Protein AF-A0A7J4MJF7-F1 (afdb_monomer_lite)

Radius of gyration: 18.0 Å; chains: 1; bounding box: 44×38×45 Å

Secondary structure (DSSP, 8-state):
--EEEEEEEESS-TT--HHHHHHHHHHHHTTSTT----EEEEEEEEE-SSHHHHHHHHHH-S-SSPPPBTTTTB-TTSHHHHHHHHHHHHHHTT--S--TTSPP-PPP---PPP-PPPSEEEEEEE-TTGGG---GGGSEESSSTTTTT---EEEE-SS-EEEE--HHHHHHHHHHHTT--TTSEEEEE--SHHHHHHHHHHHHTT-EEEEEE-SS---

Structure (mmCIF, N/CA/C/O backbone):
data_AF-A0A7J4MJF7-F1
#
_entry.id   AF-A0A7J4MJF7-F1
#
loop_
_atom_site.group_PDB
_atom_site.id
_atom_site.type_symbol
_atom_site.label_atom_id
_atom_site.label_alt_id
_atom_site.label_comp_id
_atom_site.label_asym_id
_atom_site.label_entity_id
_atom_site.label_seq_id
_atom_site.pdbx_PDB_ins_code
_atom_site.Cartn_x
_atom_site.Cartn_y
_atom_site.Cartn_z
_atom_site.occupancy
_atom_site.B_iso_or_equiv
_atom_site.auth_seq_id
_atom_site.auth_comp_id
_atom_site.auth_asym_id
_atom_site.auth_atom_id
_atom_site.pdbx_PDB_model_num
ATOM 1 N N . MET A 1 1 ? 21.420 10.071 -3.762 1.00 71.19 1 MET A N 1
ATOM 2 C CA . MET A 1 1 ? 20.111 9.654 -3.223 1.00 71.19 1 MET A CA 1
ATOM 3 C C . MET A 1 1 ? 19.888 8.203 -3.612 1.00 71.19 1 MET A C 1
ATOM 5 O O . MET A 1 1 ? 20.153 7.878 -4.767 1.00 71.19 1 MET A O 1
ATOM 9 N N . GLY A 1 2 ? 19.460 7.355 -2.676 1.00 84.50 2 GLY A N 1
ATOM 10 C CA . GLY A 1 2 ? 19.138 5.955 -2.958 1.00 84.50 2 GLY A CA 1
ATOM 11 C C . GLY A 1 2 ? 17.978 5.801 -3.941 1.00 84.50 2 GLY A C 1
ATOM 12 O O . GLY A 1 2 ? 17.282 6.771 -4.259 1.00 84.50 2 GLY A O 1
ATOM 13 N N . LYS A 1 3 ? 17.767 4.585 -4.439 1.00 92.12 3 LYS A N 1
ATOM 14 C CA . LYS A 1 3 ? 16.634 4.236 -5.300 1.00 92.12 3 LYS A CA 1
ATOM 15 C C . LYS A 1 3 ? 15.713 3.259 -4.590 1.00 92.12 3 LYS A C 1
ATOM 17 O O . LYS A 1 3 ? 16.172 2.426 -3.823 1.00 92.12 3 LYS A O 1
ATOM 22 N N . VAL A 1 4 ? 14.421 3.322 -4.885 1.00 94.62 4 VAL A N 1
ATOM 23 C CA . VAL A 1 4 ? 13.419 2.405 -4.342 1.00 94.62 4 VAL A CA 1
ATOM 24 C C . VAL A 1 4 ? 12.694 1.668 -5.455 1.00 94.62 4 VAL A C 1
ATOM 26 O O . VAL A 1 4 ? 12.298 2.261 -6.460 1.00 94.62 4 VAL A O 1
ATOM 29 N N . ARG A 1 5 ? 12.497 0.362 -5.282 1.00 95.44 5 ARG A N 1
ATOM 30 C CA . ARG A 1 5 ? 11.505 -0.398 -6.053 1.00 95.44 5 ARG A CA 1
ATOM 31 C C . ARG A 1 5 ? 10.292 -0.641 -5.187 1.00 95.44 5 ARG A C 1
ATOM 33 O O . ARG A 1 5 ? 10.438 -1.034 -4.032 1.00 95.44 5 ARG A O 1
ATOM 40 N N . HIS A 1 6 ? 9.114 -0.459 -5.760 1.00 97.19 6 HIS A N 1
ATOM 41 C CA . HIS A 1 6 ? 7.864 -0.735 -5.074 1.00 97.19 6 HIS A CA 1
ATOM 42 C C . HIS A 1 6 ? 7.158 -1.938 -5.695 1.00 97.19 6 HIS A C 1
ATOM 44 O O . HIS A 1 6 ? 7.127 -2.093 -6.914 1.00 97.19 6 HIS A O 1
ATOM 50 N N . GLY A 1 7 ? 6.630 -2.817 -4.853 1.00 97.38 7 GLY A N 1
ATOM 51 C CA . GLY A 1 7 ? 5.848 -3.967 -5.281 1.00 97.38 7 GLY A CA 1
ATOM 52 C C . GLY A 1 7 ? 4.516 -4.017 -4.554 1.00 97.38 7 GLY A C 1
ATOM 53 O O . GLY A 1 7 ? 4.431 -3.716 -3.364 1.00 97.38 7 GLY A O 1
ATOM 54 N N . VAL A 1 8 ? 3.473 -4.418 -5.270 1.00 97.56 8 VAL A N 1
ATOM 55 C CA . VAL A 1 8 ? 2.143 -4.647 -4.705 1.00 97.56 8 VAL A CA 1
ATOM 56 C C . VAL A 1 8 ? 1.847 -6.129 -4.825 1.00 97.56 8 VAL A C 1
ATOM 58 O O . VAL A 1 8 ? 1.736 -6.642 -5.936 1.00 97.56 8 VAL A O 1
ATOM 61 N N . ALA A 1 9 ? 1.749 -6.816 -3.692 1.00 97.81 9 ALA A N 1
ATOM 62 C CA . ALA A 1 9 ? 1.608 -8.262 -3.645 1.00 97.81 9 ALA A CA 1
ATOM 63 C C . ALA A 1 9 ? 0.245 -8.689 -3.101 1.00 97.81 9 ALA A C 1
ATOM 65 O O . ALA A 1 9 ? -0.241 -8.146 -2.105 1.00 97.81 9 ALA A O 1
ATOM 66 N N . GLY A 1 10 ? -0.346 -9.692 -3.741 1.00 97.44 10 GLY A N 1
ATOM 67 C CA . GLY A 1 10 ? -1.617 -10.297 -3.358 1.00 97.44 10 GLY A CA 1
ATOM 68 C C . GLY A 1 10 ? -2.161 -11.182 -4.468 1.00 97.44 10 GLY A C 1
ATOM 69 O O . GLY A 1 10 ? -1.519 -11.345 -5.504 1.00 97.44 10 GLY A O 1
ATOM 70 N N . TYR A 1 11 ? -3.348 -11.741 -4.266 1.00 96.50 11 TYR A N 1
ATOM 71 C CA . TYR A 1 11 ? -4.013 -12.535 -5.292 1.00 96.50 11 TYR A CA 1
ATOM 72 C C . TYR A 1 11 ? -5.539 -12.474 -5.138 1.00 96.50 11 TYR A C 1
ATOM 74 O O . TYR A 1 11 ? -6.046 -12.800 -4.057 1.00 96.50 11 TYR A O 1
ATOM 82 N N . PRO A 1 12 ? -6.285 -12.093 -6.196 1.00 96.50 12 PRO A N 1
ATOM 83 C CA . PRO A 1 12 ? -5.811 -11.492 -7.458 1.00 96.50 12 PRO A CA 1
ATOM 84 C C . PRO A 1 12 ? -5.220 -10.082 -7.245 1.00 96.50 12 PRO A C 1
ATOM 86 O O . PRO A 1 12 ? -5.555 -9.422 -6.260 1.00 96.50 12 PRO A O 1
ATOM 89 N N . ILE A 1 13 ? -4.361 -9.595 -8.153 1.00 96.94 13 ILE A N 1
ATOM 90 C CA . ILE A 1 13 ? -3.689 -8.282 -7.987 1.00 96.94 13 ILE A CA 1
ATOM 91 C C . ILE A 1 13 ? -3.418 -7.503 -9.282 1.00 96.94 13 ILE A C 1
ATOM 93 O O . ILE A 1 13 ? -3.128 -6.308 -9.242 1.00 96.94 13 ILE A O 1
ATOM 97 N N . GLU A 1 14 ? -3.541 -8.144 -10.433 1.00 97.06 14 GLU A N 1
ATOM 98 C CA . GLU A 1 14 ? -3.223 -7.621 -11.764 1.00 97.06 14 GLU A CA 1
ATOM 99 C C . GLU A 1 14 ? -4.076 -6.399 -12.145 1.00 97.06 14 GLU A C 1
ATOM 101 O O . GLU A 1 14 ? -3.659 -5.571 -12.948 1.00 97.06 14 GLU A O 1
ATOM 106 N N . HIS A 1 15 ? -5.219 -6.224 -11.485 1.00 96.31 15 HIS A N 1
ATOM 107 C CA . HIS A 1 15 ? -6.135 -5.093 -11.629 1.00 96.31 15 HIS A CA 1
ATOM 108 C C . HIS A 1 15 ? -5.783 -3.888 -10.738 1.00 96.31 15 HIS A C 1
ATOM 110 O O . HIS A 1 15 ? -6.465 -2.863 -10.779 1.00 96.31 15 HIS A O 1
ATOM 116 N N . SER A 1 16 ? -4.770 -3.998 -9.874 1.00 96.38 16 SER A N 1
ATOM 117 C CA . SER A 1 16 ? -4.501 -2.992 -8.846 1.00 96.38 16 SER A CA 1
ATOM 118 C C . SER A 1 16 ? -4.070 -1.644 -9.430 1.00 96.38 16 SER A C 1
ATOM 120 O O . SER A 1 16 ? -3.194 -1.569 -10.293 1.00 96.38 16 SER A O 1
ATOM 122 N N . LEU A 1 17 ? -4.636 -0.563 -8.883 1.00 96.12 17 LEU A N 1
ATOM 123 C CA . LEU A 1 17 ? -4.234 0.824 -9.147 1.00 96.12 17 LEU A CA 1
ATOM 124 C C . LEU A 1 17 ? -3.089 1.302 -8.245 1.00 96.12 17 LEU A C 1
ATOM 126 O O . LEU A 1 17 ? -2.555 2.389 -8.456 1.00 96.12 17 LEU A O 1
ATOM 130 N N . SER A 1 18 ? -2.682 0.511 -7.248 1.00 95.56 18 SER A N 1
ATOM 131 C CA . SER A 1 18 ? -1.603 0.881 -6.327 1.00 95.56 18 SER A CA 1
ATOM 132 C C . SER A 1 18 ? -0.285 1.272 -7.023 1.00 95.56 18 SER A C 1
ATOM 134 O O . SER A 1 18 ? 0.332 2.226 -6.556 1.00 95.56 18 SER A O 1
ATOM 136 N N . PRO A 1 19 ? 0.141 0.651 -8.148 1.00 96.50 19 PRO A N 1
ATOM 137 C CA . PRO A 1 19 ? 1.305 1.121 -8.906 1.00 96.50 19 PRO A CA 1
ATOM 138 C C . PRO A 1 19 ? 1.174 2.573 -9.397 1.00 96.50 19 PRO A C 1
ATOM 140 O O . PRO A 1 19 ? 2.137 3.334 -9.329 1.00 96.50 19 PRO A O 1
ATOM 143 N N . VAL A 1 20 ? -0.024 2.972 -9.845 1.00 96.50 20 VAL A N 1
ATOM 144 C CA . VAL A 1 20 ? -0.323 4.349 -10.277 1.00 96.50 20 VAL A CA 1
ATOM 145 C C . VAL A 1 20 ? -0.274 5.291 -9.085 1.00 96.50 20 VAL A C 1
ATOM 147 O O . VAL A 1 20 ? 0.408 6.310 -9.141 1.00 96.50 20 VAL A O 1
ATOM 150 N N . LEU A 1 21 ? -0.947 4.926 -7.990 1.00 95.00 21 LEU A N 1
ATOM 151 C CA . LEU A 1 21 ? -0.992 5.744 -6.780 1.00 95.00 21 LEU A CA 1
ATOM 152 C C . LEU A 1 21 ? 0.412 5.999 -6.218 1.00 95.00 21 LEU A C 1
ATOM 154 O O . LEU A 1 21 ? 0.755 7.146 -5.944 1.00 95.00 21 LEU A O 1
ATOM 158 N N . THR A 1 22 ? 1.244 4.959 -6.105 1.00 96.25 22 THR A N 1
ATOM 159 C CA . THR A 1 22 ? 2.632 5.105 -5.647 1.00 96.25 22 THR A CA 1
ATOM 160 C C . THR A 1 22 ? 3.427 6.029 -6.563 1.00 96.25 22 THR A C 1
ATOM 162 O O . THR A 1 22 ? 4.157 6.886 -6.070 1.00 96.25 22 THR A O 1
ATOM 165 N N . ALA A 1 23 ? 3.286 5.888 -7.884 1.00 96.88 23 ALA A N 1
ATOM 166 C CA . ALA A 1 23 ? 4.012 6.724 -8.834 1.00 96.88 23 ALA A CA 1
ATOM 167 C C . ALA A 1 23 ? 3.577 8.200 -8.769 1.00 96.88 23 ALA A C 1
ATOM 169 O O . ALA A 1 23 ? 4.433 9.081 -8.810 1.00 96.88 23 ALA A O 1
ATOM 170 N N . ILE A 1 24 ? 2.278 8.478 -8.605 1.00 96.00 24 ILE A N 1
ATOM 171 C CA . ILE A 1 24 ? 1.752 9.843 -8.439 1.00 96.00 24 ILE A CA 1
ATOM 172 C C . ILE A 1 24 ? 2.239 10.456 -7.124 1.00 96.00 24 ILE A C 1
ATOM 174 O O . ILE A 1 24 ? 2.758 11.570 -7.125 1.00 96.00 24 ILE A O 1
ATOM 178 N N . VAL A 1 25 ? 2.116 9.729 -6.008 1.00 93.69 25 VAL A N 1
ATOM 179 C CA . VAL A 1 25 ? 2.562 10.212 -4.691 1.00 93.69 25 VAL A CA 1
ATOM 180 C C . VAL A 1 25 ? 4.065 10.475 -4.699 1.00 93.69 25 VAL A C 1
ATOM 182 O O . VAL A 1 25 ? 4.505 11.516 -4.219 1.00 93.69 25 VAL A O 1
ATOM 185 N N . HIS A 1 26 ? 4.857 9.577 -5.289 1.00 95.81 26 HIS A N 1
ATOM 186 C CA . HIS A 1 26 ? 6.298 9.776 -5.437 1.00 95.81 26 HIS A CA 1
ATOM 187 C C . HIS A 1 26 ? 6.622 11.021 -6.271 1.00 95.81 26 HIS A C 1
ATOM 189 O O . HIS A 1 26 ? 7.406 11.862 -5.831 1.00 95.81 26 HIS A O 1
ATOM 195 N N . ALA A 1 27 ? 5.976 11.182 -7.430 1.00 95.25 27 ALA A N 1
ATOM 196 C CA . ALA A 1 27 ? 6.172 12.343 -8.292 1.00 95.25 27 ALA A CA 1
ATOM 197 C C . ALA A 1 27 ? 5.804 13.656 -7.584 1.00 95.25 27 ALA A C 1
ATOM 199 O O . ALA A 1 27 ? 6.553 14.627 -7.691 1.00 95.25 27 ALA A O 1
ATOM 200 N N . HIS A 1 28 ? 4.706 13.676 -6.826 1.00 93.12 28 HIS A N 1
ATOM 201 C CA . HIS A 1 28 ? 4.307 14.825 -6.018 1.00 93.12 28 HIS A CA 1
ATOM 202 C C . HIS A 1 28 ? 5.354 15.154 -4.951 1.00 93.12 28 HIS A C 1
ATOM 204 O O . HIS A 1 28 ? 5.901 16.255 -4.965 1.00 93.12 28 HIS A O 1
ATOM 210 N N . LEU A 1 29 ? 5.702 14.183 -4.098 1.00 92.12 29 LEU A N 1
ATOM 211 C CA . LEU A 1 29 ? 6.664 14.374 -3.008 1.00 92.12 29 LEU A CA 1
ATOM 212 C C . LEU A 1 29 ? 8.054 14.783 -3.514 1.00 92.12 29 LEU A C 1
ATOM 214 O O . LEU A 1 29 ? 8.714 15.597 -2.882 1.00 92.12 29 LEU A O 1
ATOM 218 N N . SER A 1 30 ? 8.483 14.288 -4.680 1.00 92.38 30 SER A N 1
ATOM 219 C CA . SER A 1 30 ? 9.757 14.676 -5.312 1.00 92.38 30 SER A CA 1
ATOM 220 C C . SER A 1 30 ? 9.836 16.132 -5.765 1.00 92.38 30 SER A C 1
ATOM 222 O O . SER A 1 30 ? 10.931 16.632 -6.015 1.00 92.38 30 SER A O 1
ATOM 224 N N . ARG A 1 31 ? 8.689 16.810 -5.876 1.00 90.69 31 ARG A N 1
ATOM 225 C CA . ARG A 1 31 ? 8.581 18.232 -6.227 1.00 90.69 31 ARG A CA 1
ATOM 226 C C . ARG A 1 31 ? 8.207 19.097 -5.023 1.00 90.69 31 ARG A C 1
ATOM 228 O O . ARG A 1 31 ? 8.119 20.312 -5.167 1.00 90.69 31 ARG A O 1
ATOM 235 N N . THR A 1 32 ? 7.967 18.492 -3.860 1.00 89.50 32 THR A N 1
ATOM 236 C CA . THR A 1 32 ? 7.647 19.209 -2.627 1.00 89.50 32 THR A CA 1
ATOM 237 C C . THR A 1 32 ? 8.932 19.711 -1.975 1.00 89.50 32 THR A C 1
ATOM 239 O O . THR A 1 32 ? 9.865 18.945 -1.735 1.00 89.50 32 THR A O 1
ATOM 242 N N . GLU A 1 33 ? 8.987 21.007 -1.666 1.00 90.50 33 GLU A N 1
ATOM 243 C CA . GLU A 1 33 ? 10.130 21.593 -0.966 1.00 90.50 33 GLU A CA 1
ATOM 244 C C . GLU A 1 33 ? 10.349 20.935 0.403 1.00 90.50 33 GLU A C 1
ATOM 246 O O . GLU A 1 33 ? 9.398 20.629 1.124 1.00 90.50 33 GLU A O 1
ATOM 251 N N . ASN A 1 34 ? 11.617 20.761 0.782 1.00 86.81 34 ASN A N 1
ATOM 252 C CA . ASN A 1 34 ? 12.038 20.165 2.057 1.00 86.81 34 ASN A CA 1
ATOM 253 C C . ASN A 1 34 ? 11.620 18.697 2.266 1.00 86.81 34 ASN A C 1
ATOM 255 O O . ASN A 1 34 ? 11.653 18.212 3.397 1.00 86.81 34 ASN A O 1
ATOM 259 N N . VAL A 1 35 ? 11.262 17.973 1.201 1.00 86.62 35 VAL A N 1
ATOM 260 C CA . VAL A 1 35 ? 11.025 16.525 1.254 1.00 86.62 35 VAL A CA 1
ATOM 261 C C . VAL A 1 35 ? 12.190 15.788 0.596 1.00 86.62 35 VAL A C 1
ATOM 263 O O . VAL A 1 35 ? 12.426 15.903 -0.605 1.00 86.62 35 VAL A O 1
ATOM 266 N N . GLU A 1 36 ? 12.912 14.991 1.383 1.00 86.06 36 GLU A N 1
ATOM 267 C CA . GLU A 1 36 ? 13.924 14.062 0.876 1.00 86.06 36 GLU A CA 1
ATOM 268 C C . GLU A 1 36 ? 13.338 12.651 0.771 1.00 86.06 36 GLU A C 1
ATOM 270 O O . GLU A 1 36 ? 12.812 12.108 1.742 1.00 86.06 36 GLU A O 1
ATOM 275 N N . LEU A 1 37 ? 13.439 12.038 -0.410 1.00 88.44 37 LEU A N 1
ATOM 276 C CA . LEU A 1 37 ? 12.991 10.668 -0.653 1.00 88.44 37 LEU A CA 1
ATOM 277 C C . LEU A 1 37 ? 13.862 9.969 -1.710 1.00 88.44 37 LEU A C 1
ATOM 279 O O . LEU A 1 37 ? 14.427 10.636 -2.584 1.00 88.44 37 LEU A O 1
ATOM 283 N N . PRO A 1 38 ? 13.974 8.626 -1.676 1.00 90.94 38 PRO A N 1
ATOM 284 C CA . PRO A 1 38 ? 14.703 7.874 -2.690 1.00 90.94 38 PRO A CA 1
ATOM 285 C C . PRO A 1 38 ? 14.015 7.989 -4.053 1.00 90.94 38 PRO A C 1
ATOM 287 O O . PRO A 1 38 ? 12.795 8.112 -4.143 1.00 90.94 38 PRO A O 1
ATOM 290 N N . GLY A 1 39 ? 14.783 7.909 -5.139 1.00 93.81 39 GLY A N 1
ATOM 291 C CA . GLY A 1 39 ? 14.229 7.924 -6.495 1.00 93.81 39 GLY A CA 1
ATOM 292 C C . GLY A 1 39 ? 13.459 6.637 -6.809 1.00 93.81 39 GLY A C 1
ATOM 293 O O . GLY A 1 39 ? 13.948 5.544 -6.529 1.00 93.81 39 GLY A O 1
ATOM 294 N N . LEU A 1 40 ? 12.280 6.734 -7.425 1.00 95.25 40 LEU A N 1
ATOM 295 C CA . LEU A 1 40 ? 11.493 5.561 -7.807 1.00 95.25 40 LEU A CA 1
ATOM 296 C C . LEU A 1 40 ? 12.116 4.875 -9.031 1.00 95.25 40 LEU A C 1
ATOM 298 O O . LEU A 1 40 ? 12.130 5.414 -10.133 1.00 95.25 40 LEU A O 1
ATOM 302 N N . LYS A 1 41 ? 12.641 3.665 -8.833 1.00 94.88 41 LYS A N 1
ATOM 303 C CA . LYS A 1 41 ? 13.235 2.817 -9.881 1.00 94.88 41 LYS A CA 1
ATOM 304 C C . LYS A 1 41 ? 12.176 2.087 -10.701 1.00 94.88 41 LYS A C 1
ATOM 306 O O . LYS A 1 41 ? 12.426 1.747 -11.853 1.00 94.88 41 LYS A O 1
ATOM 311 N N . GLY A 1 42 ? 11.022 1.815 -10.099 1.00 94.56 42 GLY A N 1
ATOM 312 C CA . GLY A 1 42 ? 9.899 1.162 -10.756 1.00 94.56 42 GLY A CA 1
ATOM 313 C C . GLY A 1 42 ? 8.880 0.611 -9.768 1.00 94.56 42 GLY A C 1
ATOM 314 O O . GLY A 1 42 ? 9.146 0.496 -8.568 1.00 94.56 42 GLY A O 1
ATOM 315 N N . VAL A 1 43 ? 7.724 0.254 -10.316 1.00 96.69 43 VAL A N 1
ATOM 316 C CA . VAL A 1 43 ? 6.596 -0.368 -9.618 1.00 96.69 43 VAL A CA 1
ATOM 317 C C . VAL A 1 43 ? 6.280 -1.711 -10.269 1.00 96.69 43 VAL A C 1
ATOM 319 O O . VAL A 1 43 ? 6.459 -1.856 -11.479 1.00 96.69 43 VAL A O 1
ATOM 322 N N . VAL A 1 44 ? 5.813 -2.690 -9.496 1.00 96.69 44 VAL A N 1
ATOM 323 C CA . VAL A 1 44 ? 5.384 -3.995 -10.025 1.00 96.69 44 VAL A CA 1
ATOM 324 C C . VAL A 1 44 ? 4.129 -4.493 -9.304 1.00 96.69 44 VAL A C 1
ATOM 326 O O . VAL A 1 44 ? 3.885 -4.139 -8.149 1.00 96.69 44 VAL A O 1
ATOM 329 N N . VAL A 1 45 ? 3.374 -5.370 -9.962 1.00 97.25 45 VAL A N 1
ATOM 330 C CA . VAL A 1 45 ? 2.363 -6.222 -9.319 1.00 97.25 45 VAL A CA 1
ATOM 331 C C . VAL A 1 45 ? 2.927 -7.634 -9.156 1.00 97.25 45 VAL A C 1
ATOM 333 O O . VAL A 1 45 ? 3.643 -8.118 -10.032 1.00 97.25 45 VAL A O 1
ATOM 336 N N . ILE A 1 46 ? 2.647 -8.275 -8.022 1.00 97.75 46 ILE A N 1
ATOM 337 C CA . ILE A 1 46 ? 3.194 -9.582 -7.633 1.00 97.75 46 ILE A CA 1
ATOM 338 C C . ILE A 1 46 ? 2.023 -10.511 -7.292 1.00 97.75 46 ILE A C 1
ATOM 340 O O . ILE A 1 46 ? 1.568 -10.514 -6.143 1.00 97.75 46 ILE A O 1
ATOM 344 N N . PRO A 1 47 ? 1.506 -11.274 -8.269 1.00 97.19 47 PRO A N 1
ATOM 345 C CA . PRO A 1 47 ? 0.450 -12.245 -8.033 1.00 97.19 47 PRO A CA 1
ATOM 346 C C . PRO A 1 47 ? 0.983 -13.375 -7.168 1.00 97.19 47 PRO A C 1
ATOM 348 O O . PRO A 1 47 ? 1.860 -14.131 -7.582 1.00 97.19 47 PRO A O 1
ATOM 351 N N . THR A 1 48 ? 0.496 -13.452 -5.936 1.00 96.50 48 THR A N 1
ATOM 352 C CA . THR A 1 48 ? 0.864 -14.508 -4.997 1.00 96.50 48 THR A CA 1
ATOM 353 C C . THR A 1 48 ? -0.146 -14.600 -3.864 1.00 96.50 48 THR A C 1
ATOM 355 O O . THR A 1 48 ? -0.667 -13.593 -3.379 1.00 96.50 48 THR A O 1
ATOM 358 N N . ASP A 1 49 ? -0.394 -15.821 -3.416 1.00 96.25 49 ASP A N 1
ATOM 359 C CA . ASP A 1 49 ? -1.150 -16.148 -2.214 1.00 96.25 49 ASP A CA 1
ATOM 360 C C . ASP A 1 49 ? -0.253 -16.407 -0.990 1.00 96.25 49 ASP A C 1
ATOM 362 O O . ASP A 1 49 ? -0.778 -16.441 0.123 1.00 96.25 49 ASP A O 1
ATOM 366 N N . GLY A 1 50 ? 1.069 -16.518 -1.179 1.00 95.06 50 GLY A N 1
ATOM 367 C CA . GLY A 1 50 ? 2.089 -16.651 -0.131 1.00 95.06 50 GLY A CA 1
ATOM 368 C C . GLY A 1 50 ? 2.985 -15.413 0.007 1.00 95.06 50 GLY A C 1
ATOM 369 O O . GLY A 1 50 ? 3.504 -14.883 -0.986 1.00 95.06 50 GLY A O 1
ATOM 370 N N . VAL A 1 51 ? 3.173 -14.928 1.240 1.00 94.25 51 VAL A N 1
ATOM 371 C CA . VAL A 1 51 ? 3.991 -13.737 1.550 1.00 94.25 51 VAL A CA 1
ATOM 372 C C . VAL A 1 51 ? 5.482 -13.957 1.272 1.00 94.25 51 VAL A C 1
ATOM 374 O O . VAL A 1 51 ? 6.195 -13.020 0.917 1.00 94.25 51 VAL A O 1
ATOM 377 N N . GLU A 1 52 ? 5.956 -15.196 1.359 1.00 93.62 52 GLU A N 1
ATOM 378 C CA . GLU A 1 52 ? 7.327 -15.600 1.056 1.00 93.62 52 GLU A CA 1
ATOM 379 C C . GLU A 1 52 ? 7.731 -15.270 -0.384 1.00 93.62 52 GLU A C 1
ATOM 381 O O . GLU A 1 52 ? 8.856 -14.829 -0.605 1.00 93.62 52 GLU A O 1
ATOM 386 N N . ASN A 1 53 ? 6.814 -15.371 -1.351 1.00 94.62 53 ASN A N 1
ATOM 387 C CA . ASN A 1 53 ? 7.088 -15.004 -2.743 1.00 94.62 53 ASN A CA 1
ATOM 388 C C . ASN A 1 53 ? 7.218 -13.484 -2.913 1.00 94.62 53 ASN A C 1
ATOM 390 O O . ASN A 1 53 ? 8.047 -13.012 -3.692 1.00 94.62 53 ASN A O 1
ATOM 394 N N . ALA A 1 54 ? 6.441 -12.704 -2.153 1.00 95.25 54 ALA A N 1
ATOM 395 C CA . ALA A 1 54 ? 6.571 -11.248 -2.135 1.00 95.25 54 ALA A CA 1
ATOM 396 C C . ALA A 1 54 ? 7.929 -10.824 -1.550 1.00 95.25 54 ALA A C 1
ATOM 398 O O . ALA A 1 54 ? 8.615 -9.971 -2.115 1.00 95.25 54 ALA A O 1
ATOM 399 N N . LEU A 1 55 ? 8.354 -11.469 -0.458 1.00 94.62 55 LEU A N 1
ATOM 400 C CA . LEU A 1 55 ? 9.674 -11.250 0.139 1.00 94.62 55 LEU A CA 1
ATOM 401 C C . LEU A 1 55 ? 10.802 -11.710 -0.795 1.00 94.62 55 LEU A C 1
ATOM 403 O O . LEU A 1 55 ? 11.784 -10.987 -0.959 1.00 94.62 55 LEU A O 1
ATOM 407 N N . ALA A 1 56 ? 10.651 -12.861 -1.456 1.00 94.38 56 ALA A N 1
ATOM 408 C CA . ALA A 1 56 ? 11.606 -13.369 -2.437 1.00 94.38 56 ALA A CA 1
ATOM 409 C C . ALA A 1 56 ? 11.802 -12.382 -3.593 1.00 94.38 56 ALA A C 1
ATOM 411 O O . ALA A 1 56 ? 12.942 -12.112 -3.972 1.00 94.38 56 ALA A O 1
ATOM 412 N N . TRP A 1 57 ? 10.724 -11.770 -4.097 1.00 95.62 57 TRP A N 1
ATOM 413 C CA . TRP A 1 57 ? 10.832 -10.669 -5.056 1.00 95.62 57 TRP A CA 1
ATOM 414 C C . TRP A 1 57 ? 11.586 -9.471 -4.474 1.00 95.62 57 TRP A C 1
ATOM 416 O O . TRP A 1 57 ? 12.392 -8.867 -5.177 1.00 95.62 57 TRP A O 1
ATOM 426 N N . GLY A 1 58 ? 11.375 -9.132 -3.201 1.00 93.81 58 GLY A N 1
ATOM 427 C CA . GLY A 1 58 ? 12.110 -8.040 -2.567 1.00 93.81 58 GLY A CA 1
ATOM 428 C C . GLY A 1 58 ? 13.626 -8.261 -2.577 1.00 93.81 58 GLY A C 1
ATOM 429 O O . GLY A 1 58 ? 14.380 -7.335 -2.871 1.00 93.81 58 GLY A O 1
ATOM 430 N N . TYR A 1 59 ? 14.078 -9.498 -2.365 1.00 92.62 59 TYR A N 1
ATOM 431 C CA . TYR A 1 59 ? 15.499 -9.848 -2.443 1.00 92.62 59 TYR A CA 1
ATOM 432 C C . TYR A 1 59 ? 16.013 -9.988 -3.883 1.00 92.62 59 TYR A C 1
ATOM 434 O O . TYR A 1 59 ? 17.027 -9.390 -4.239 1.00 92.62 59 TYR A O 1
ATOM 442 N N . ALA A 1 60 ? 15.321 -10.761 -4.723 1.00 93.25 60 ALA A N 1
ATOM 443 C CA . ALA A 1 60 ? 15.750 -11.058 -6.093 1.00 93.25 60 ALA A CA 1
ATOM 444 C C . ALA A 1 60 ? 15.627 -9.840 -7.014 1.00 93.25 60 ALA A C 1
ATOM 446 O O . ALA A 1 60 ? 16.446 -9.612 -7.904 1.00 93.25 60 ALA A O 1
ATOM 447 N N . GLY A 1 61 ? 14.595 -9.030 -6.790 1.00 90.38 61 GLY A N 1
ATOM 448 C CA . GLY A 1 61 ? 14.393 -7.782 -7.490 1.00 90.38 61 GLY A CA 1
ATOM 449 C C . GLY A 1 61 ? 13.762 -7.876 -8.875 1.00 90.38 61 GLY A C 1
ATOM 450 O O . GLY A 1 61 ? 13.709 -6.868 -9.587 1.00 90.38 61 GLY A O 1
ATOM 451 N N . SER A 1 62 ? 13.315 -9.065 -9.262 1.00 90.94 62 SER A N 1
ATOM 452 C CA . SER A 1 62 ? 12.647 -9.357 -10.524 1.00 90.94 62 SER A CA 1
ATOM 453 C C . SER A 1 62 ? 11.671 -10.519 -10.342 1.00 90.94 62 SER A C 1
ATOM 455 O O . SER A 1 62 ? 11.791 -11.311 -9.408 1.00 90.94 62 SER A O 1
ATOM 457 N N . LEU A 1 63 ? 10.679 -10.598 -11.229 1.00 90.69 63 LEU A N 1
ATOM 458 C CA . LEU A 1 63 ? 9.812 -11.768 -11.352 1.00 90.69 63 LEU A CA 1
ATOM 459 C C . LEU A 1 63 ? 10.299 -12.614 -12.536 1.00 90.69 63 LEU A C 1
ATOM 461 O O . LEU A 1 63 ? 10.580 -12.035 -13.589 1.00 90.69 63 LEU A O 1
ATOM 465 N N . PRO A 1 64 ? 10.366 -13.954 -12.412 1.00 88.12 64 PRO A N 1
ATOM 466 C CA . PRO A 1 64 ? 10.715 -14.829 -13.534 1.00 88.12 64 PRO A CA 1
ATOM 467 C C . PRO A 1 64 ? 9.747 -14.687 -14.714 1.00 88.12 64 PRO A C 1
ATOM 469 O O . PRO A 1 64 ? 10.165 -14.649 -15.868 1.00 88.12 64 PRO A O 1
ATOM 472 N N . SER A 1 65 ? 8.452 -14.564 -14.413 1.00 90.25 65 SER A N 1
ATOM 473 C CA . SER A 1 65 ? 7.387 -14.317 -15.383 1.00 90.25 65 SER A CA 1
ATOM 474 C C . SER A 1 65 ? 6.498 -13.187 -14.854 1.00 90.25 65 SER A C 1
ATOM 476 O O . SER A 1 65 ? 5.585 -13.439 -14.069 1.00 90.25 65 SER A O 1
ATOM 478 N N . PRO A 1 66 ? 6.820 -11.920 -15.172 1.00 93.31 66 PRO A N 1
ATOM 479 C CA . PRO A 1 66 ? 5.994 -10.786 -14.774 1.00 93.31 66 PRO A CA 1
ATOM 480 C C . PRO A 1 66 ? 4.616 -10.876 -15.453 1.00 93.31 66 PRO A C 1
ATOM 482 O O . PRO A 1 66 ? 4.582 -11.047 -16.674 1.00 93.31 66 PRO A O 1
ATOM 485 N N . PRO A 1 67 ? 3.501 -10.751 -14.711 1.00 95.94 67 PRO A N 1
ATOM 486 C CA . PRO A 1 67 ? 2.164 -10.794 -15.297 1.00 95.94 67 PRO A CA 1
ATOM 487 C C . PRO A 1 67 ? 1.892 -9.541 -16.133 1.00 95.94 67 PRO A C 1
ATOM 489 O O . PRO A 1 67 ? 2.493 -8.483 -15.907 1.00 95.94 67 PRO A O 1
ATOM 492 N N . ASP A 1 68 ? 0.928 -9.635 -17.042 1.00 97.31 68 ASP A N 1
ATOM 493 C CA . ASP A 1 68 ? 0.344 -8.441 -17.638 1.00 97.31 68 ASP A CA 1
ATOM 494 C C . ASP A 1 68 ? -0.434 -7.658 -16.578 1.00 97.31 68 ASP A C 1
ATOM 496 O O . ASP A 1 68 ? -1.153 -8.223 -15.758 1.00 97.31 68 ASP A O 1
ATOM 500 N N . TRP A 1 69 ? -0.270 -6.337 -16.587 1.00 97.25 69 TRP A N 1
ATOM 501 C CA . TRP A 1 69 ? -1.089 -5.445 -15.778 1.00 97.25 69 TRP A CA 1
ATOM 502 C C . TRP A 1 69 ? -2.377 -5.120 -16.539 1.00 97.25 69 TRP A C 1
ATOM 504 O O . TRP A 1 69 ? -2.313 -4.606 -17.664 1.00 97.25 69 TRP A O 1
ATOM 514 N N . ASP A 1 70 ? -3.534 -5.400 -15.934 1.00 97.00 70 ASP A N 1
ATOM 515 C CA . ASP A 1 70 ? -4.834 -5.439 -16.625 1.00 97.00 70 ASP A CA 1
ATOM 516 C C . ASP A 1 70 ? -5.187 -4.118 -17.316 1.00 97.00 70 ASP A C 1
ATOM 518 O O . ASP A 1 70 ? -5.787 -4.109 -18.389 1.00 97.00 70 ASP A O 1
ATOM 522 N N . LEU A 1 71 ? -4.773 -2.985 -16.740 1.00 93.25 71 LEU A N 1
ATOM 523 C CA . LEU A 1 71 ? -5.097 -1.660 -17.277 1.00 93.25 71 LEU A CA 1
ATOM 524 C C . LEU A 1 71 ? -4.467 -1.380 -18.643 1.00 93.25 71 LEU A C 1
ATOM 526 O O . LEU A 1 71 ? -4.964 -0.536 -19.387 1.00 93.25 71 LEU A O 1
ATOM 530 N N . VAL A 1 72 ? -3.354 -2.041 -18.967 1.00 93.88 72 VAL A N 1
ATOM 531 C CA . VAL A 1 72 ? -2.579 -1.744 -20.182 1.00 93.88 72 VAL A CA 1
ATOM 532 C C . VAL A 1 72 ? -2.279 -2.970 -21.038 1.00 93.88 72 VAL A C 1
ATOM 534 O O . VAL A 1 72 ? -1.840 -2.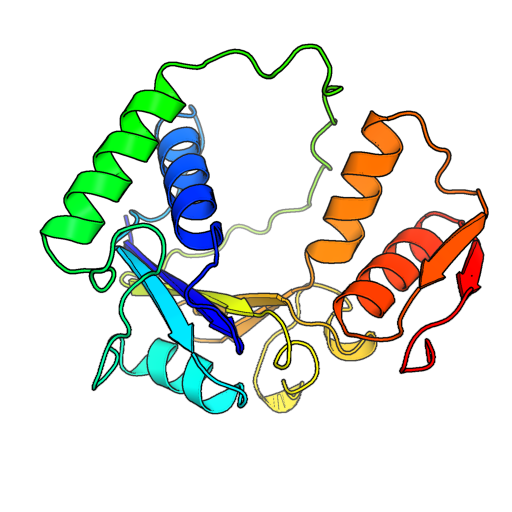789 -22.180 1.00 93.88 72 VAL A O 1
ATOM 537 N N . GLY A 1 73 ? -2.502 -4.186 -20.522 1.00 95.81 73 GLY A N 1
ATOM 538 C CA . GLY A 1 73 ? -2.216 -5.450 -21.209 1.00 95.81 73 GLY A CA 1
ATOM 539 C C . GLY A 1 73 ? -0.727 -5.628 -21.515 1.00 95.81 73 GLY A C 1
ATOM 540 O O . GLY A 1 73 ? -0.355 -5.949 -22.641 1.00 95.81 73 GLY A O 1
ATOM 541 N N . SER A 1 74 ? 0.132 -5.259 -20.565 1.00 96.56 74 SER A N 1
ATOM 542 C CA . SER A 1 74 ? 1.591 -5.389 -20.655 1.00 96.56 74 SER A CA 1
ATOM 543 C C . SER A 1 74 ? 2.174 -5.436 -19.245 1.00 96.56 74 SER A C 1
ATOM 545 O O . SER A 1 74 ? 1.651 -4.739 -18.368 1.00 96.56 74 SER A O 1
ATOM 547 N N . PRO A 1 75 ? 3.299 -6.131 -19.005 1.00 96.31 75 PRO A N 1
ATOM 548 C CA . PRO A 1 75 ? 3.894 -6.160 -17.680 1.00 96.31 75 PRO A CA 1
ATOM 549 C C . PRO A 1 75 ? 4.510 -4.815 -17.310 1.00 96.31 75 PRO A C 1
ATOM 551 O O . PRO A 1 75 ? 5.140 -4.156 -18.147 1.00 96.31 75 PRO A O 1
ATOM 554 N N . LEU A 1 76 ? 4.375 -4.431 -16.041 1.00 94.50 76 LEU A N 1
ATOM 555 C CA . LEU A 1 76 ? 5.083 -3.280 -15.481 1.00 94.50 76 LEU A CA 1
ATOM 556 C C . LEU A 1 76 ? 6.604 -3.501 -15.567 1.00 94.50 76 LEU A C 1
ATOM 558 O O . LEU A 1 76 ? 7.099 -4.617 -15.407 1.00 94.50 76 LEU A O 1
ATOM 562 N N . GLY A 1 77 ? 7.358 -2.443 -15.873 1.00 89.62 77 GLY A N 1
ATOM 563 C CA . GLY A 1 77 ? 8.790 -2.527 -16.176 1.00 89.62 77 GLY A CA 1
ATOM 564 C C . GLY A 1 77 ? 9.108 -2.768 -17.657 1.00 89.62 77 GLY A C 1
ATOM 565 O O . GLY A 1 77 ? 10.274 -2.696 -18.048 1.00 89.62 77 GLY A O 1
ATOM 566 N N . LYS A 1 78 ? 8.101 -3.021 -18.505 1.00 93.00 78 LYS A N 1
ATOM 567 C CA . LYS A 1 78 ? 8.245 -3.024 -19.970 1.00 93.00 78 LYS A CA 1
ATOM 568 C C . LYS A 1 78 ? 7.875 -1.663 -20.555 1.00 93.00 78 LYS A C 1
ATOM 570 O O . LYS A 1 78 ? 7.080 -0.924 -19.981 1.00 93.00 78 LYS A O 1
ATOM 575 N N . PHE A 1 79 ? 8.424 -1.368 -21.736 1.00 92.62 79 PHE A N 1
ATOM 576 C CA . PHE A 1 79 ? 8.294 -0.068 -22.405 1.00 92.62 79 PHE A CA 1
ATOM 577 C C . PHE A 1 79 ? 6.843 0.431 -22.471 1.00 92.62 79 PHE A C 1
ATOM 579 O O . PHE A 1 79 ? 6.553 1.512 -21.974 1.00 92.62 79 PHE A O 1
ATOM 586 N N . ARG A 1 80 ? 5.913 -0.385 -22.992 1.00 93.62 80 ARG A N 1
ATOM 587 C CA . ARG A 1 80 ? 4.496 -0.008 -23.138 1.00 93.62 80 ARG A CA 1
ATOM 588 C C . ARG A 1 80 ? 3.854 0.399 -21.809 1.00 93.62 80 ARG A C 1
ATOM 590 O O . ARG A 1 80 ? 3.256 1.469 -21.734 1.00 93.62 80 ARG A O 1
ATOM 597 N N . ALA A 1 81 ? 3.964 -0.446 -20.784 1.00 95.12 81 ALA A N 1
ATOM 598 C CA . ALA A 1 81 ? 3.363 -0.177 -19.480 1.00 95.12 81 ALA A CA 1
ATOM 599 C C . ALA A 1 81 ? 4.000 1.046 -18.803 1.00 95.12 81 ALA A C 1
ATOM 601 O O . ALA A 1 81 ? 3.276 1.900 -18.299 1.00 95.12 81 ALA A O 1
ATOM 602 N N . ASN A 1 82 ? 5.331 1.177 -18.863 1.00 93.44 82 ASN A N 1
ATOM 603 C CA . ASN A 1 82 ? 6.041 2.322 -18.289 1.00 93.44 82 ASN A CA 1
ATOM 604 C C . ASN A 1 82 ? 5.645 3.638 -18.969 1.00 93.44 82 ASN A C 1
ATOM 606 O O . ASN A 1 82 ? 5.324 4.595 -18.278 1.00 93.44 82 ASN A O 1
ATOM 610 N N . THR A 1 83 ? 5.575 3.680 -20.305 1.00 95.94 83 THR A N 1
ATOM 611 C CA . THR A 1 83 ? 5.162 4.890 -21.034 1.00 95.94 83 THR A CA 1
ATOM 612 C C . THR A 1 83 ? 3.736 5.318 -20.681 1.00 95.94 83 THR A C 1
ATOM 614 O O . THR A 1 83 ? 3.464 6.509 -20.545 1.00 95.94 83 THR A O 1
ATOM 617 N N . LEU A 1 84 ? 2.803 4.371 -20.537 1.00 96.62 84 LEU A N 1
ATOM 618 C CA . LEU A 1 84 ? 1.423 4.692 -20.160 1.00 96.62 84 LEU A CA 1
ATOM 619 C C . LEU A 1 84 ? 1.316 5.141 -18.697 1.00 96.62 84 LEU A C 1
ATOM 621 O O . LEU A 1 84 ? 0.583 6.087 -18.415 1.00 96.62 84 LEU A O 1
ATOM 625 N N . LEU A 1 85 ? 2.081 4.524 -17.791 1.00 96.62 85 LEU A N 1
ATOM 626 C CA . LEU A 1 85 ? 2.176 4.950 -16.396 1.00 96.62 85 LEU A CA 1
ATOM 627 C C . LEU A 1 85 ? 2.747 6.371 -16.282 1.00 96.62 85 LEU A C 1
ATOM 629 O O . LEU A 1 85 ? 2.152 7.211 -15.617 1.00 96.62 85 LEU A O 1
ATOM 633 N N . GLU A 1 86 ? 3.853 6.665 -16.967 1.00 95.62 86 GLU A N 1
ATOM 634 C CA . GLU A 1 86 ? 4.462 8.001 -16.994 1.00 95.62 86 GLU A CA 1
ATOM 635 C C . GLU A 1 86 ? 3.490 9.059 -17.525 1.00 95.62 86 GLU A C 1
ATOM 637 O O . GLU A 1 86 ? 3.375 10.138 -16.945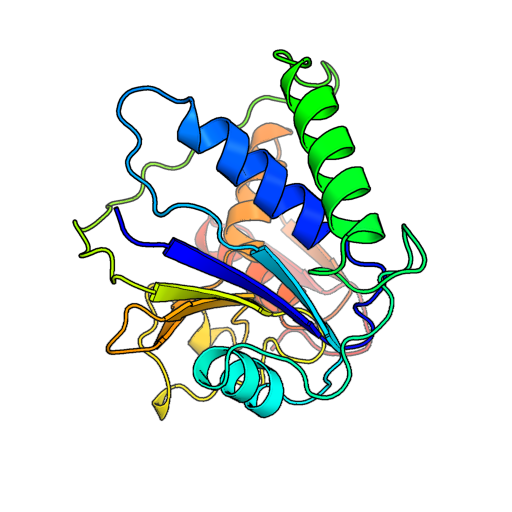 1.00 95.62 86 GLU A O 1
ATOM 642 N N . ARG A 1 87 ? 2.735 8.749 -18.587 1.00 95.94 87 ARG A N 1
ATOM 643 C CA . ARG A 1 87 ? 1.679 9.641 -19.092 1.00 95.94 87 ARG A CA 1
ATOM 644 C C . ARG A 1 87 ? 0.591 9.884 -18.050 1.00 95.94 87 ARG A C 1
ATOM 646 O O . ARG A 1 87 ? 0.217 11.034 -17.846 1.00 95.94 87 ARG A O 1
ATOM 653 N N . ALA A 1 88 ? 0.109 8.833 -17.385 1.00 95.06 88 ALA A N 1
ATOM 654 C CA . ALA A 1 88 ? -0.908 8.958 -16.343 1.00 95.06 88 ALA A CA 1
ATOM 655 C C . ALA A 1 88 ? -0.415 9.818 -15.170 1.00 95.06 88 ALA A C 1
ATOM 657 O O . ALA A 1 88 ? -1.153 10.676 -14.693 1.00 95.06 88 ALA A O 1
ATOM 658 N N . VAL A 1 89 ? 0.840 9.641 -14.747 1.00 95.62 89 VAL A N 1
ATOM 659 C CA . VAL A 1 89 ? 1.471 10.468 -13.710 1.00 95.62 89 VAL A CA 1
ATOM 660 C C . VAL A 1 89 ? 1.573 11.921 -14.167 1.00 95.62 89 VAL A C 1
ATOM 662 O O . VAL A 1 89 ? 1.148 12.805 -13.435 1.00 95.62 89 VAL A O 1
ATOM 665 N N . ASN A 1 90 ? 2.074 12.185 -15.375 1.00 94.94 90 ASN A N 1
ATOM 666 C CA . ASN A 1 90 ? 2.239 13.551 -15.878 1.00 94.94 90 ASN A CA 1
ATOM 667 C C . ASN A 1 90 ? 0.912 14.311 -15.950 1.00 94.94 90 ASN A C 1
ATOM 669 O O . ASN A 1 90 ? 0.842 15.412 -15.418 1.00 94.94 90 ASN A O 1
ATOM 673 N N . VAL A 1 91 ? -0.137 13.698 -16.512 1.00 94.44 91 VAL A N 1
ATOM 674 C CA . VAL A 1 91 ? -1.483 14.297 -16.558 1.00 94.44 91 VAL A CA 1
ATOM 675 C C . VAL A 1 91 ? -2.019 14.527 -15.145 1.00 94.44 91 VAL A C 1
ATOM 677 O O . VAL A 1 91 ? -2.556 15.586 -14.847 1.00 94.44 91 VAL A O 1
ATOM 680 N N . SER A 1 92 ? -1.823 13.568 -14.235 1.00 92.69 92 SER A N 1
ATOM 681 C CA . SER A 1 92 ? -2.277 13.708 -12.844 1.00 92.69 92 SER A CA 1
ATOM 682 C C . SER A 1 92 ? -1.593 14.876 -12.127 1.00 92.69 92 SER A C 1
ATOM 684 O O . SER A 1 92 ? -2.222 15.554 -11.324 1.00 92.69 92 SER A O 1
ATOM 686 N N . MET A 1 93 ? -0.324 15.146 -12.444 1.00 91.31 93 MET A N 1
ATOM 687 C CA . MET A 1 93 ? 0.437 16.258 -11.871 1.00 91.31 93 MET A CA 1
ATOM 688 C C . MET A 1 93 ? 0.030 17.642 -12.404 1.00 91.31 93 MET A C 1
ATOM 690 O O . MET A 1 93 ? 0.461 18.640 -11.830 1.00 91.31 93 MET A O 1
ATOM 694 N N . GLU A 1 94 ? -0.770 17.727 -13.472 1.00 91.25 94 GLU A N 1
ATOM 695 C CA . GLU A 1 94 ? -1.362 18.989 -13.950 1.00 91.25 94 GLU A CA 1
ATOM 696 C C . GLU A 1 94 ? -2.536 19.443 -13.062 1.00 91.25 94 GLU A C 1
ATOM 698 O O . GLU A 1 94 ? -2.902 20.619 -13.059 1.00 91.25 94 GLU A O 1
ATOM 703 N N . HIS A 1 95 ? -3.101 18.530 -12.266 1.00 87.38 95 HIS A N 1
ATOM 704 C CA . HIS A 1 95 ? -4.170 18.823 -11.319 1.00 87.38 95 HIS A CA 1
ATOM 705 C C . HIS A 1 95 ? -3.592 19.208 -9.953 1.00 87.38 95 HIS A C 1
ATOM 707 O O . HIS A 1 95 ? -3.078 18.369 -9.215 1.00 87.38 95 HIS A O 1
ATOM 713 N N . VAL A 1 96 ? -3.684 20.494 -9.613 1.00 82.44 96 VAL A N 1
ATOM 714 C CA . VAL A 1 96 ? -3.173 21.043 -8.342 1.00 82.44 96 VAL A CA 1
ATOM 715 C C . VAL A 1 96 ? -4.248 21.056 -7.252 1.00 82.44 96 VAL A C 1
ATOM 717 O O . VAL A 1 96 ? -3.935 20.991 -6.065 1.00 82.44 96 VAL A O 1
ATOM 720 N N . GLU A 1 97 ? -5.518 21.104 -7.651 1.00 82.94 97 GLU A N 1
ATOM 721 C CA . GLU A 1 97 ? -6.659 21.098 -6.741 1.00 82.94 97 GLU A CA 1
ATOM 722 C C . GLU A 1 97 ? -7.341 19.729 -6.742 1.00 82.94 97 GLU A C 1
ATOM 724 O O . GLU A 1 97 ? -7.559 19.115 -7.791 1.00 82.94 97 GLU A O 1
ATOM 729 N N . GLY A 1 98 ? -7.672 19.250 -5.542 1.00 82.38 98 GLY A N 1
ATOM 730 C CA . GLY A 1 98 ? -8.499 18.063 -5.368 1.00 82.38 98 GLY A CA 1
ATOM 731 C C . GLY A 1 98 ? -9.957 18.319 -5.755 1.00 82.38 98 GLY A C 1
ATOM 732 O O . GLY A 1 98 ? -10.404 19.456 -5.887 1.00 82.38 98 GLY A O 1
ATOM 733 N N . ASP A 1 99 ? -10.725 17.243 -5.915 1.00 86.94 99 ASP A N 1
ATOM 734 C CA . ASP A 1 99 ? -12.170 17.338 -6.135 1.00 86.94 99 ASP A CA 1
ATOM 735 C C . ASP A 1 99 ? -12.851 18.018 -4.934 1.00 86.94 99 ASP A C 1
ATOM 737 O O . ASP A 1 99 ? -12.738 17.536 -3.809 1.00 86.94 99 ASP A O 1
ATOM 741 N N . ASN A 1 100 ? -13.609 19.091 -5.174 1.00 88.62 100 ASN A N 1
ATOM 742 C CA . ASN A 1 100 ? -14.294 19.870 -4.131 1.00 88.62 100 ASN A CA 1
ATOM 743 C C . ASN A 1 100 ? -15.317 19.068 -3.305 1.00 88.62 100 ASN A C 1
ATOM 745 O O . ASN A 1 100 ? -15.780 19.538 -2.267 1.00 88.62 100 ASN A O 1
ATOM 749 N N . ARG A 1 101 ? -15.706 17.869 -3.756 1.00 90.25 101 ARG A N 1
ATOM 750 C CA . ARG A 1 101 ? -16.565 16.944 -2.999 1.00 90.25 101 ARG A CA 1
ATOM 751 C C . ARG A 1 101 ? -15.796 16.178 -1.922 1.00 90.25 101 ARG A C 1
ATOM 753 O O . ARG A 1 101 ? -16.426 15.550 -1.072 1.00 90.25 101 ARG A O 1
ATOM 760 N N . LEU A 1 102 ? -14.465 16.184 -1.975 1.00 89.56 102 LEU A N 1
ATOM 761 C CA . LEU A 1 102 ? -13.599 15.528 -1.005 1.00 89.56 102 LEU A CA 1
ATOM 762 C C . LEU A 1 102 ? -13.105 16.560 0.017 1.00 89.56 102 LEU A C 1
ATOM 764 O O . LEU A 1 102 ? -12.510 17.567 -0.366 1.00 89.56 102 LEU A O 1
ATOM 768 N N . PRO A 1 103 ? -13.337 16.338 1.320 1.00 90.69 103 PRO A N 1
ATOM 769 C CA . PRO A 1 103 ? -12.825 17.232 2.344 1.00 90.69 103 PRO A CA 1
ATOM 770 C C . PRO A 1 103 ? -11.303 17.113 2.461 1.00 90.69 103 PRO A C 1
ATOM 772 O O . PRO A 1 103 ? -10.726 16.039 2.276 1.00 90.69 103 PRO A O 1
ATOM 775 N N . ASN A 1 104 ? -10.653 18.210 2.851 1.00 87.06 104 ASN A N 1
ATOM 776 C CA . ASN A 1 104 ? -9.250 18.170 3.248 1.00 87.06 104 ASN A CA 1
ATOM 777 C C . ASN A 1 104 ? -9.101 17.423 4.577 1.00 87.06 104 ASN A C 1
ATOM 779 O O . ASN A 1 104 ? -9.847 17.668 5.526 1.00 87.06 104 ASN A O 1
ATOM 783 N N . ALA A 1 105 ? -8.098 16.553 4.659 1.00 85.56 105 ALA A N 1
ATOM 784 C CA . ALA A 1 105 ? -7.730 15.869 5.890 1.00 85.56 105 ALA A CA 1
ATOM 785 C C . ALA A 1 105 ? -6.422 16.461 6.438 1.00 85.56 105 ALA A C 1
ATOM 787 O O . ALA A 1 105 ? -5.443 16.545 5.689 1.00 85.56 105 ALA A O 1
ATOM 788 N N . PRO A 1 106 ? -6.353 16.861 7.720 1.00 81.06 106 PRO A N 1
ATOM 789 C CA . PRO A 1 106 ? -5.078 17.219 8.319 1.00 81.06 106 PRO A CA 1
ATOM 790 C C . PRO A 1 106 ? -4.179 15.979 8.366 1.00 81.06 106 PRO A C 1
ATOM 792 O O . PRO A 1 106 ? -4.592 14.918 8.841 1.00 81.06 106 PRO A O 1
ATOM 795 N N . LEU A 1 107 ? -2.938 16.109 7.894 1.00 79.12 107 LEU A N 1
ATOM 796 C CA . LEU A 1 107 ? -1.961 15.035 8.035 1.00 79.12 107 LEU A CA 1
ATOM 797 C C . LEU A 1 107 ? -1.612 14.859 9.523 1.00 79.12 107 LEU A C 1
ATOM 799 O O . LEU A 1 107 ? -1.320 15.851 10.203 1.00 79.12 107 LEU A O 1
ATOM 803 N N . PRO A 1 108 ? -1.636 13.624 10.054 1.00 74.56 108 PRO A N 1
ATOM 804 C CA . PRO A 1 108 ? -1.275 13.375 11.437 1.00 74.56 108 PRO A CA 1
ATOM 805 C C . PRO A 1 108 ? 0.191 13.748 11.651 1.00 74.56 108 PRO A C 1
ATOM 807 O O . PRO A 1 108 ? 1.058 13.411 10.845 1.00 74.56 108 PRO A O 1
ATOM 810 N N . LYS A 1 109 ? 0.479 14.429 12.763 1.00 74.44 109 LYS A N 1
ATOM 811 C CA . LYS A 1 109 ? 1.862 14.638 13.192 1.00 74.44 109 LYS A CA 1
ATOM 812 C C . LYS A 1 109 ? 2.429 13.292 13.620 1.00 74.44 109 LYS A C 1
ATOM 814 O O . LYS A 1 109 ? 1.966 12.710 14.597 1.00 74.44 109 LYS A O 1
ATOM 819 N N . THR A 1 110 ? 3.407 12.801 12.876 1.00 69.06 110 THR A N 1
ATOM 820 C CA . THR A 1 110 ? 4.136 11.579 13.208 1.00 69.06 110 THR A CA 1
ATOM 821 C C . THR A 1 110 ? 5.513 11.939 13.734 1.00 69.06 110 THR A C 1
ATOM 823 O O . THR A 1 110 ? 6.227 12.709 13.090 1.00 69.06 110 THR A O 1
ATOM 826 N N . ASP A 1 111 ? 5.908 11.342 14.856 1.00 69.06 111 ASP A N 1
ATOM 827 C CA . ASP A 1 111 ? 7.297 11.376 15.303 1.00 69.06 111 ASP A CA 1
ATOM 828 C C . ASP A 1 111 ? 8.133 10.542 14.325 1.00 69.06 111 ASP A C 1
ATOM 830 O O . ASP A 1 111 ? 8.169 9.314 14.387 1.00 69.06 111 ASP A O 1
ATOM 834 N N . SER A 1 112 ? 8.763 11.203 13.355 1.00 66.50 112 SER A N 1
ATOM 835 C CA . SER A 1 112 ? 9.674 10.544 12.425 1.00 66.50 112 SER A CA 1
ATOM 836 C C . SER A 1 112 ? 11.074 10.507 13.024 1.00 66.50 112 SER A C 1
ATOM 838 O O . SER A 1 112 ? 11.678 11.553 13.267 1.00 66.50 112 SER A O 1
ATOM 840 N N . SER A 1 113 ? 11.640 9.317 13.205 1.00 66.56 113 SER A N 1
ATOM 841 C CA . SER A 1 113 ? 13.083 9.193 13.396 1.00 66.56 113 SER A CA 1
ATOM 842 C C . SER A 1 113 ? 13.791 9.377 12.055 1.00 66.56 113 SER A C 1
ATOM 844 O O . SER A 1 113 ? 13.381 8.777 11.055 1.00 66.56 113 SER A O 1
ATOM 846 N N . SER A 1 114 ? 14.883 10.148 12.039 1.00 69.06 114 SER A N 1
ATOM 847 C CA . SER A 1 114 ? 15.804 10.142 10.899 1.00 69.06 114 SER A CA 1
ATOM 848 C C . SER A 1 114 ? 16.224 8.701 10.612 1.00 69.06 114 SER A C 1
ATOM 850 O O . SER A 1 114 ? 16.629 7.969 11.518 1.00 69.06 114 SER A O 1
ATOM 852 N N . HIS A 1 115 ? 16.075 8.280 9.362 1.00 71.31 115 HIS A N 1
ATOM 853 C CA . HIS A 1 115 ? 16.479 6.961 8.912 1.00 71.31 115 HIS A CA 1
ATOM 854 C C . HIS A 1 115 ? 17.414 7.110 7.723 1.00 71.31 115 HIS A C 1
ATOM 856 O O . HIS A 1 115 ? 17.287 8.024 6.910 1.00 71.31 115 HIS A O 1
ATOM 862 N N . ARG A 1 116 ? 18.379 6.198 7.621 1.00 72.81 116 ARG A N 1
ATOM 863 C CA . ARG A 1 116 ? 19.286 6.171 6.480 1.00 72.81 116 ARG A CA 1
ATOM 864 C C . ARG A 1 116 ? 18.534 5.655 5.257 1.00 72.81 116 ARG A C 1
ATOM 866 O O . ARG A 1 116 ? 17.848 4.635 5.353 1.00 72.81 116 ARG A O 1
ATOM 873 N N . PHE A 1 117 ? 18.722 6.321 4.124 1.00 76.69 117 PHE A N 1
ATOM 874 C CA . PHE A 1 117 ? 18.374 5.758 2.826 1.00 76.69 117 PHE A CA 1
ATOM 875 C C . PHE A 1 117 ? 19.454 4.765 2.400 1.00 76.69 117 PHE A C 1
ATOM 877 O O . PHE A 1 117 ? 20.638 5.116 2.382 1.00 76.69 117 PHE A O 1
ATOM 884 N N . ALA A 1 118 ? 19.060 3.537 2.073 1.00 81.75 118 ALA A N 1
ATOM 885 C CA . ALA A 1 118 ? 19.959 2.601 1.401 1.00 81.75 118 ALA A CA 1
ATOM 886 C C . ALA A 1 118 ? 20.080 2.932 -0.090 1.00 81.75 118 ALA A C 1
ATOM 888 O O . ALA A 1 118 ? 19.210 3.583 -0.667 1.00 81.75 118 ALA A O 1
ATOM 889 N N . ASP A 1 119 ? 21.156 2.456 -0.722 1.00 85.69 119 ASP A N 1
ATOM 890 C CA . ASP A 1 119 ? 21.382 2.656 -2.158 1.00 85.69 119 ASP A CA 1
ATOM 891 C C . ASP A 1 119 ? 20.267 2.021 -3.008 1.00 85.69 119 ASP A C 1
ATOM 893 O O . ASP A 1 119 ? 19.811 2.629 -3.979 1.00 85.69 119 ASP A O 1
ATOM 897 N N . ASP A 1 120 ? 19.773 0.848 -2.595 1.00 89.06 120 ASP A N 1
ATOM 898 C CA . ASP A 1 120 ? 18.612 0.166 -3.171 1.00 89.06 120 ASP A CA 1
ATOM 899 C C . ASP A 1 120 ? 17.647 -0.284 -2.053 1.00 89.06 120 ASP A C 1
ATOM 901 O O . ASP A 1 120 ? 17.856 -1.297 -1.381 1.00 89.06 120 ASP A O 1
ATOM 905 N N . GLU A 1 121 ? 16.558 0.460 -1.875 1.00 93.19 121 GLU A N 1
ATOM 906 C CA . GLU A 1 121 ? 15.443 0.101 -0.999 1.00 93.19 121 GLU A CA 1
ATOM 907 C C . GLU A 1 121 ? 14.365 -0.699 -1.733 1.00 93.19 121 GLU A C 1
ATOM 909 O O . GLU A 1 121 ? 14.173 -0.600 -2.953 1.00 93.19 121 GLU A O 1
ATOM 914 N N . VAL A 1 122 ? 13.598 -1.464 -0.956 1.00 95.69 122 VAL A N 1
ATOM 915 C CA . VAL A 1 122 ? 12.394 -2.138 -1.448 1.00 95.69 122 VAL A CA 1
ATOM 916 C C . VAL A 1 122 ? 11.217 -1.804 -0.563 1.00 95.69 122 VAL A C 1
ATOM 918 O O . VAL A 1 122 ? 11.255 -2.038 0.640 1.00 95.69 122 VAL A O 1
ATOM 921 N N . TRP A 1 123 ? 10.154 -1.285 -1.164 1.00 96.38 123 TRP A N 1
ATOM 922 C CA . TRP A 1 123 ? 8.888 -1.052 -0.482 1.00 96.38 123 TRP A CA 1
ATOM 923 C C . TRP A 1 123 ? 7.849 -2.040 -1.006 1.00 96.38 123 TRP A C 1
ATOM 925 O O . TRP A 1 123 ? 7.733 -2.262 -2.210 1.00 96.38 123 TRP A O 1
ATOM 935 N N . LEU A 1 124 ? 7.096 -2.654 -0.105 1.00 97.19 124 LEU A N 1
ATOM 936 C CA . LEU A 1 124 ? 6.103 -3.668 -0.432 1.00 97.19 124 LEU A CA 1
ATOM 937 C C . LEU A 1 124 ? 4.759 -3.296 0.185 1.00 97.19 124 LEU A C 1
ATOM 939 O O . LEU A 1 124 ? 4.650 -3.072 1.389 1.00 97.19 124 LEU A O 1
ATOM 943 N N . SER A 1 125 ? 3.727 -3.261 -0.649 1.00 97.38 125 SER A N 1
ATOM 944 C CA . SER A 1 125 ? 2.337 -3.176 -0.215 1.00 97.38 125 SER A CA 1
ATOM 945 C C . SER A 1 125 ? 1.717 -4.567 -0.277 1.00 9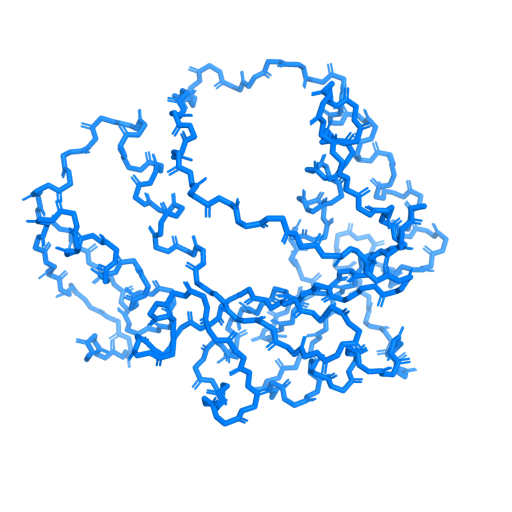7.38 125 SER A C 1
ATOM 947 O O . SER A 1 125 ? 1.659 -5.172 -1.347 1.00 97.38 125 SER A O 1
ATOM 949 N N . LEU A 1 126 ? 1.254 -5.082 0.861 1.00 97.00 126 LEU A N 1
ATOM 950 C CA . LEU A 1 126 ? 0.588 -6.380 0.941 1.00 97.00 126 LEU A CA 1
ATOM 951 C C . LEU A 1 126 ? -0.928 -6.190 0.952 1.00 97.00 126 LEU A C 1
ATOM 953 O O . LEU A 1 126 ? -1.470 -5.444 1.770 1.00 97.00 126 LEU A O 1
ATOM 957 N N . THR A 1 127 ? -1.630 -6.908 0.081 1.00 95.31 127 THR A N 1
ATOM 958 C CA . THR A 1 127 ? -3.092 -7.000 0.100 1.00 95.31 127 THR A CA 1
ATOM 959 C C . THR A 1 127 ? -3.554 -8.434 0.355 1.00 95.31 127 THR A C 1
ATOM 961 O O . THR A 1 127 ? -2.763 -9.290 0.745 1.00 95.31 127 THR A O 1
ATOM 964 N N . ALA A 1 128 ? -4.855 -8.700 0.250 1.00 92.38 128 ALA A N 1
ATOM 965 C CA . ALA A 1 128 ? -5.390 -10.045 0.406 1.00 92.38 128 ALA A CA 1
ATOM 966 C C . ALA A 1 128 ? -4.719 -11.039 -0.574 1.00 92.38 128 ALA A C 1
ATOM 968 O O . ALA A 1 128 ? -4.465 -10.676 -1.722 1.00 92.38 128 ALA A O 1
ATOM 969 N N . PRO A 1 129 ? -4.435 -12.281 -0.140 1.00 93.62 129 PRO A N 1
ATOM 970 C CA . PRO A 1 129 ? -4.665 -12.838 1.199 1.00 93.62 129 PRO A CA 1
ATOM 971 C C . PRO A 1 129 ? -3.507 -12.610 2.198 1.00 93.62 129 PRO A C 1
ATOM 973 O O . PRO A 1 129 ? -3.579 -13.085 3.326 1.00 93.62 129 PRO A O 1
ATOM 976 N N . LEU A 1 130 ? -2.469 -11.853 1.849 1.00 95.00 130 LEU A N 1
ATOM 977 C CA . LEU A 1 130 ? -1.150 -11.889 2.497 1.00 95.00 130 LEU A CA 1
ATOM 978 C C . LEU A 1 130 ? -1.059 -11.224 3.878 1.00 95.00 130 LEU A C 1
ATOM 980 O O . LEU A 1 130 ? -0.203 -11.598 4.676 1.00 95.00 130 LEU A O 1
ATOM 984 N N . LYS A 1 131 ? -1.936 -10.258 4.192 1.00 93.62 131 LYS A N 1
ATOM 985 C CA . LYS A 1 131 ? -1.774 -9.341 5.350 1.00 93.62 131 LYS A CA 1
ATOM 986 C C . LYS A 1 131 ? -1.572 -10.003 6.725 1.00 93.62 131 LYS A C 1
ATOM 988 O O . LYS A 1 131 ? -1.124 -9.353 7.661 1.00 93.62 131 LYS A O 1
ATOM 993 N N . HIS A 1 132 ? -1.942 -11.272 6.870 1.00 90.69 132 HIS A N 1
ATOM 994 C CA . HIS A 1 132 ? -1.922 -12.014 8.134 1.00 90.69 132 HIS A CA 1
ATOM 995 C C . HIS A 1 132 ? -0.897 -13.155 8.170 1.00 90.69 132 HIS A C 1
ATOM 997 O O . HIS A 1 132 ? -0.859 -13.893 9.149 1.00 90.69 132 HIS A O 1
ATOM 1003 N N . GLN A 1 133 ? -0.114 -13.328 7.103 1.00 90.50 133 GLN A N 1
ATOM 1004 C CA . GLN A 1 133 ? 0.815 -14.451 6.950 1.00 90.50 133 GLN A CA 1
ATOM 1005 C C . GLN A 1 133 ? 2.227 -14.143 7.462 1.00 90.50 133 GLN A C 1
ATOM 1007 O O . GLN A 1 133 ? 3.032 -15.052 7.643 1.00 90.50 133 GLN A O 1
ATOM 1012 N N . LEU A 1 134 ? 2.548 -12.867 7.683 1.00 85.88 134 LEU A N 1
ATOM 1013 C CA . LEU A 1 134 ? 3.866 -12.461 8.152 1.00 85.88 134 LEU A CA 1
ATOM 1014 C C . LEU A 1 134 ? 4.079 -12.888 9.616 1.00 85.88 134 LEU A C 1
ATOM 1016 O O . LEU A 1 134 ? 3.196 -12.704 10.454 1.00 85.88 134 LEU A O 1
ATOM 1020 N N . SER A 1 135 ? 5.263 -13.415 9.934 1.00 74.38 135 SER A N 1
ATOM 1021 C CA . SER A 1 135 ? 5.666 -13.773 11.301 1.00 74.38 135 SER A CA 1
ATOM 1022 C C . SER A 1 135 ? 6.523 -12.676 11.939 1.00 74.38 135 SER A C 1
ATOM 1024 O O . SER A 1 135 ? 7.398 -12.110 11.282 1.00 74.38 135 SER A O 1
ATOM 1026 N N . ALA A 1 136 ? 6.317 -12.415 13.236 1.00 68.88 136 ALA A N 1
ATOM 1027 C CA . ALA A 1 136 ? 7.028 -11.371 13.987 1.00 68.88 136 ALA A CA 1
ATOM 1028 C C . ALA A 1 136 ? 8.547 -11.598 14.044 1.00 68.88 136 ALA A C 1
ATOM 1030 O O . ALA A 1 136 ? 9.308 -10.645 14.154 1.00 68.88 136 ALA A O 1
ATOM 1031 N N . ALA A 1 137 ? 9.005 -12.848 13.926 1.00 68.00 137 ALA A N 1
ATOM 1032 C CA . ALA A 1 137 ? 10.431 -13.171 13.935 1.00 68.00 137 ALA A CA 1
ATOM 1033 C C . ALA A 1 137 ? 11.184 -12.664 12.688 1.00 68.00 137 ALA A C 1
ATOM 1035 O O . ALA A 1 137 ? 12.410 -12.604 12.704 1.00 68.00 137 ALA A O 1
ATOM 1036 N N . ALA A 1 138 ? 10.473 -12.321 11.608 1.00 70.25 138 ALA A N 1
ATOM 1037 C CA . ALA A 1 138 ? 11.077 -11.979 10.321 1.00 70.25 138 ALA A CA 1
ATOM 1038 C C . ALA A 1 138 ? 11.251 -10.467 10.085 1.00 70.25 138 ALA A C 1
ATOM 1040 O O . ALA A 1 138 ? 11.937 -10.084 9.137 1.00 70.25 138 ALA A O 1
ATOM 1041 N N . VAL A 1 139 ? 10.631 -9.602 10.902 1.00 85.75 139 VAL A N 1
ATOM 1042 C CA . VAL A 1 139 ? 10.551 -8.152 10.645 1.00 85.75 139 VAL A CA 1
ATOM 1043 C C . VAL A 1 139 ? 10.590 -7.315 11.925 1.00 85.75 139 VAL A C 1
ATOM 1045 O O . VAL A 1 139 ? 10.218 -7.773 13.001 1.00 85.75 139 VAL A O 1
ATOM 1048 N N . LYS A 1 140 ? 10.977 -6.045 11.799 1.00 91.00 140 LYS A N 1
ATOM 1049 C CA . LYS A 1 140 ? 10.824 -5.021 12.841 1.00 91.00 140 LYS A CA 1
ATOM 1050 C C . LYS A 1 140 ? 9.493 -4.297 12.645 1.00 91.00 140 LYS A C 1
ATOM 1052 O O . LYS A 1 140 ? 9.270 -3.722 11.586 1.00 91.00 140 LYS A O 1
ATOM 1057 N N . CYS A 1 141 ? 8.611 -4.302 13.638 1.00 89.94 141 CYS A N 1
ATOM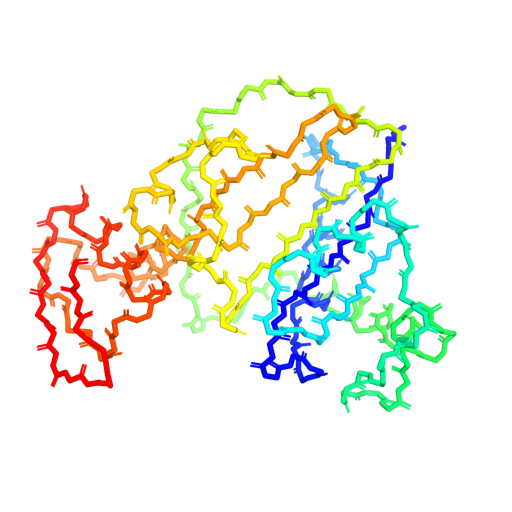 1058 C CA . CYS A 1 141 ? 7.323 -3.610 13.541 1.00 89.94 141 CYS A CA 1
ATOM 1059 C C . CYS A 1 141 ? 7.420 -2.198 14.133 1.00 89.94 141 CYS A C 1
ATOM 1061 O O . CYS A 1 141 ? 7.992 -2.037 15.211 1.00 89.94 141 CYS A O 1
ATOM 1063 N N . ILE A 1 142 ? 6.883 -1.188 13.441 1.00 89.31 142 ILE A N 1
ATOM 1064 C CA . ILE A 1 142 ? 6.867 0.211 13.927 1.00 89.31 142 ILE A CA 1
ATOM 1065 C C . ILE A 1 142 ? 5.548 0.599 14.612 1.00 89.31 142 ILE A C 1
ATOM 1067 O O . ILE A 1 142 ? 5.449 1.662 15.218 1.00 89.31 142 ILE A O 1
ATOM 1071 N N . ASP A 1 143 ? 4.538 -0.260 14.514 1.00 88.81 143 ASP A N 1
ATOM 1072 C CA . ASP A 1 143 ? 3.221 -0.119 15.131 1.00 88.81 143 ASP A CA 1
ATOM 1073 C C . ASP A 1 143 ? 2.735 -1.480 15.676 1.00 88.81 143 ASP A C 1
ATOM 1075 O O . ASP A 1 143 ? 3.516 -2.421 15.821 1.00 88.81 143 ASP A O 1
ATOM 1079 N N . ASN A 1 144 ? 1.444 -1.605 15.991 1.00 88.88 144 ASN A N 1
ATOM 1080 C CA . ASN A 1 144 ? 0.843 -2.849 16.475 1.00 88.88 144 ASN A CA 1
ATOM 1081 C C . ASN A 1 144 ? 0.375 -3.795 15.346 1.00 88.88 144 ASN A C 1
ATOM 1083 O O . ASN A 1 144 ? -0.438 -4.680 15.614 1.00 88.88 144 ASN A O 1
ATOM 1087 N N . ALA A 1 145 ? 0.850 -3.642 14.097 1.00 90.19 145 ALA A N 1
ATOM 1088 C CA . ALA A 1 145 ? 0.389 -4.422 12.937 1.00 90.19 145 ALA A CA 1
ATOM 1089 C C . ALA A 1 145 ? 0.484 -5.942 13.127 1.00 90.19 145 ALA A C 1
ATOM 1091 O O . ALA A 1 145 ? -0.373 -6.681 12.629 1.00 90.19 145 ALA A O 1
ATOM 1092 N N . MET A 1 146 ? 1.507 -6.415 13.845 1.00 89.94 146 MET A N 1
ATOM 1093 C CA . MET A 1 146 ? 1.676 -7.838 14.149 1.00 89.94 146 MET A CA 1
ATOM 1094 C C . MET A 1 146 ? 0.597 -8.352 15.107 1.00 89.94 146 MET A C 1
ATOM 1096 O O . MET A 1 146 ? 0.035 -9.420 14.860 1.00 89.94 146 MET A O 1
ATOM 1100 N N . ASP A 1 147 ? 0.257 -7.577 16.141 1.00 89.94 147 ASP A N 1
ATOM 1101 C CA . ASP A 1 147 ? -0.746 -7.953 17.146 1.00 89.94 147 ASP A CA 1
ATOM 1102 C C . ASP A 1 147 ? -2.134 -8.070 16.512 1.00 89.94 147 ASP A C 1
ATOM 1104 O O . ASP A 1 147 ? -2.846 -9.052 16.713 1.00 89.94 147 ASP A O 1
ATOM 1108 N N . ILE A 1 148 ? -2.484 -7.112 15.648 1.00 91.12 148 ILE A N 1
ATOM 1109 C CA . ILE A 1 148 ? -3.753 -7.110 14.901 1.00 91.12 148 ILE A CA 1
ATOM 1110 C C . ILE A 1 148 ? -3.726 -8.037 13.672 1.00 91.12 148 ILE A C 1
ATOM 1112 O O . ILE A 1 148 ? -4.700 -8.115 12.912 1.00 91.12 148 ILE A O 1
ATOM 1116 N N . ARG A 1 149 ? -2.601 -8.728 13.434 1.00 90.69 149 ARG A N 1
ATOM 1117 C CA . ARG A 1 149 ? -2.359 -9.631 12.296 1.00 90.69 149 ARG A CA 1
ATOM 1118 C C . ARG A 1 149 ? -2.741 -8.999 10.956 1.00 90.69 149 ARG A C 1
ATOM 1120 O O . ARG A 1 149 ? -3.474 -9.601 10.161 1.00 90.69 149 ARG A O 1
ATOM 1127 N N . SER A 1 150 ? -2.320 -7.760 10.733 1.00 93.62 150 SER A N 1
ATOM 1128 C CA . SER A 1 150 ? -2.622 -7.011 9.515 1.00 93.62 150 SER A CA 1
ATOM 1129 C C . SER A 1 150 ? -1.449 -6.135 9.100 1.00 93.62 150 SER A C 1
ATOM 1131 O O . SER A 1 150 ? -1.494 -4.919 9.237 1.00 93.62 150 SER A O 1
ATOM 1133 N N . VAL A 1 151 ? -0.420 -6.748 8.530 1.00 95.06 151 VAL A N 1
ATOM 1134 C CA . VAL A 1 151 ? 0.670 -6.021 7.879 1.00 95.06 151 VAL A CA 1
ATOM 1135 C C . VAL A 1 151 ? 0.283 -5.743 6.432 1.00 95.06 151 VAL A C 1
ATOM 1137 O O . VAL A 1 151 ? 0.027 -6.670 5.667 1.00 95.06 151 VAL A O 1
ATOM 1140 N N . ASN A 1 152 ? 0.247 -4.473 6.038 1.00 95.50 152 ASN A N 1
ATOM 1141 C CA . ASN A 1 152 ? -0.014 -4.067 4.652 1.00 95.50 152 ASN A CA 1
ATOM 1142 C C . ASN A 1 152 ? 1.146 -3.258 4.044 1.00 95.50 152 ASN A C 1
ATOM 1144 O O . ASN A 1 152 ? 1.129 -3.000 2.844 1.00 95.50 152 ASN A O 1
ATOM 1148 N N . THR A 1 153 ? 2.130 -2.857 4.853 1.00 95.44 153 THR A N 1
ATOM 1149 C CA . THR A 1 153 ? 3.236 -1.985 4.450 1.00 95.44 153 THR A CA 1
ATOM 1150 C C . THR A 1 153 ? 4.548 -2.571 4.950 1.00 95.44 153 THR A C 1
ATOM 1152 O O . THR A 1 153 ? 4.691 -2.865 6.136 1.00 95.44 153 THR A O 1
ATOM 1155 N N . LEU A 1 154 ? 5.505 -2.737 4.044 1.00 95.75 154 LEU A N 1
ATOM 1156 C CA . LEU A 1 154 ? 6.828 -3.277 4.317 1.00 95.75 154 LEU A CA 1
ATOM 1157 C C . LEU A 1 154 ? 7.907 -2.393 3.680 1.00 95.75 154 LEU A C 1
ATOM 1159 O O . LEU A 1 154 ? 7.741 -1.925 2.553 1.00 95.75 154 LEU A O 1
ATOM 1163 N N . ARG A 1 155 ? 9.034 -2.213 4.372 1.00 94.06 155 ARG A N 1
ATOM 1164 C CA . ARG A 1 155 ? 10.228 -1.517 3.867 1.00 94.06 155 ARG A CA 1
ATOM 1165 C C . ARG A 1 155 ? 11.483 -2.326 4.169 1.00 94.06 155 ARG A C 1
ATOM 1167 O O . ARG A 1 155 ? 11.750 -2.631 5.323 1.00 94.06 155 ARG A O 1
ATOM 1174 N N . TRP A 1 156 ? 12.278 -2.615 3.151 1.00 93.44 156 TRP A N 1
ATOM 1175 C CA . TRP A 1 156 ? 13.648 -3.097 3.279 1.00 93.44 156 TRP A CA 1
ATOM 1176 C C . TRP A 1 156 ? 14.609 -1.916 3.179 1.00 93.44 156 TRP A C 1
ATOM 1178 O O . TRP A 1 156 ? 14.639 -1.228 2.157 1.00 93.44 156 TRP A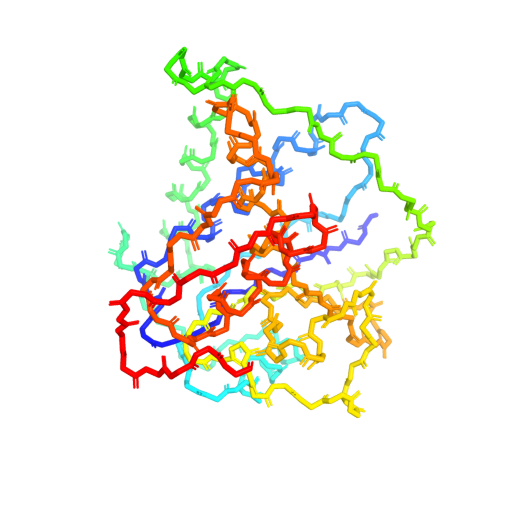 O 1
ATOM 1188 N N . ASP A 1 157 ? 15.398 -1.699 4.230 1.00 89.31 157 ASP A N 1
ATOM 1189 C CA . ASP A 1 157 ? 16.357 -0.591 4.339 1.00 89.31 157 ASP A CA 1
ATOM 1190 C C . ASP A 1 157 ? 17.803 -0.987 3.990 1.00 89.31 157 ASP A C 1
ATOM 1192 O O . ASP A 1 157 ? 18.742 -0.277 4.341 1.00 89.31 157 ASP A O 1
ATOM 1196 N N . GLY A 1 158 ? 18.004 -2.145 3.353 1.00 87.94 158 GLY A N 1
ATOM 1197 C CA . GLY A 1 158 ? 19.330 -2.716 3.092 1.00 87.94 158 GLY A CA 1
ATOM 1198 C C . GLY A 1 158 ? 19.834 -3.670 4.181 1.00 87.94 158 GLY A C 1
ATOM 1199 O O . GLY A 1 158 ? 20.750 -4.445 3.917 1.00 87.94 158 GLY A O 1
ATOM 1200 N N . ILE A 1 159 ? 19.238 -3.649 5.378 1.00 87.88 159 ILE A N 1
ATOM 1201 C CA . ILE A 1 159 ? 19.665 -4.458 6.531 1.00 87.88 159 ILE A CA 1
ATOM 1202 C C . ILE A 1 159 ? 18.507 -5.290 7.088 1.00 87.88 159 ILE A C 1
ATOM 1204 O O . ILE A 1 159 ? 18.691 -6.442 7.480 1.00 87.88 159 ILE A O 1
ATOM 1208 N N . SER A 1 160 ? 17.318 -4.708 7.206 1.00 89.88 160 SER A N 1
ATOM 1209 C CA . SER A 1 160 ? 16.165 -5.322 7.858 1.00 89.88 160 SER A CA 1
ATOM 1210 C C . SER A 1 160 ? 14.863 -4.975 7.147 1.00 89.88 160 SER A C 1
ATOM 1212 O O . SER A 1 160 ? 14.706 -3.900 6.567 1.00 89.88 160 SER A O 1
ATOM 1214 N N . TRP A 1 161 ? 13.893 -5.883 7.256 1.00 93.19 161 TRP A N 1
ATOM 1215 C CA . TRP A 1 161 ? 12.506 -5.589 6.927 1.00 93.19 161 TRP A CA 1
ATOM 1216 C C . TRP A 1 161 ? 11.834 -4.868 8.088 1.00 93.19 161 TRP A C 1
ATOM 1218 O O . TRP A 1 161 ? 11.892 -5.317 9.234 1.00 93.19 161 TRP A O 1
ATOM 1228 N N . TRP A 1 162 ? 11.160 -3.778 7.761 1.00 93.56 162 TRP A N 1
ATOM 1229 C CA . TRP A 1 162 ? 10.292 -3.010 8.635 1.00 93.56 162 TRP A CA 1
ATOM 1230 C C . TRP A 1 162 ? 8.845 -3.210 8.206 1.00 93.56 162 TRP A C 1
ATOM 1232 O O . TRP A 1 162 ? 8.571 -3.226 7.008 1.00 93.56 162 TRP A O 1
ATOM 1242 N N . ALA A 1 163 ? 7.937 -3.355 9.163 1.00 94.38 163 ALA A N 1
ATOM 1243 C CA . ALA A 1 163 ? 6.528 -3.640 8.937 1.00 94.38 163 ALA A CA 1
ATOM 1244 C C . ALA A 1 163 ? 5.621 -2.629 9.636 1.00 94.38 163 ALA A C 1
ATOM 1246 O O . ALA A 1 163 ? 5.926 -2.169 10.738 1.00 94.38 163 ALA A O 1
ATOM 1247 N N . ALA A 1 164 ? 4.507 -2.315 8.976 1.00 94.31 164 ALA A N 1
ATOM 1248 C CA . ALA A 1 164 ? 3.469 -1.427 9.475 1.00 94.31 164 ALA A CA 1
ATOM 1249 C C . ALA A 1 164 ? 2.084 -1.778 8.904 1.00 94.31 164 ALA A C 1
ATOM 1251 O O . ALA A 1 164 ? 1.936 -2.560 7.951 1.00 94.31 164 ALA A O 1
ATOM 1252 N N . SER A 1 165 ? 1.070 -1.131 9.470 1.00 94.31 165 SER A N 1
ATOM 1253 C CA . SER A 1 165 ? -0.328 -1.181 9.071 1.00 94.31 165 SER A CA 1
ATOM 1254 C C . SER A 1 165 ? -0.872 0.230 8.826 1.00 94.31 165 SER A C 1
ATOM 1256 O O . SER A 1 165 ? -1.233 0.942 9.760 1.00 94.31 165 SER A O 1
ATOM 1258 N N . SER A 1 166 ? -1.050 0.607 7.563 1.00 93.38 166 SER A N 1
ATOM 1259 C CA . SER A 1 166 ? -1.576 1.924 7.176 1.00 93.38 166 SER A CA 1
ATOM 1260 C C . SER A 1 166 ? -3.091 1.968 6.924 1.00 93.38 166 SER A C 1
ATOM 1262 O O . SER A 1 166 ? -3.657 3.059 6.907 1.00 93.38 166 SER A O 1
ATOM 1264 N N . ASP A 1 167 ? -3.774 0.823 6.778 1.00 95.19 167 ASP A N 1
ATOM 1265 C CA . ASP A 1 167 ? -5.209 0.800 6.428 1.00 95.19 167 ASP A CA 1
ATOM 1266 C C . ASP A 1 167 ? -6.092 1.479 7.489 1.00 95.19 167 ASP A C 1
ATOM 1268 O O . ASP A 1 167 ? -6.907 2.340 7.166 1.00 95.19 167 ASP A O 1
ATOM 1272 N N . GLY A 1 168 ? -5.953 1.088 8.759 1.00 95.00 168 GLY A N 1
ATOM 1273 C CA . GLY A 1 168 ? -6.766 1.596 9.863 1.00 95.00 168 GLY A CA 1
ATOM 1274 C C . GLY A 1 168 ? -6.580 3.092 10.124 1.00 95.00 168 GLY A C 1
ATOM 1275 O O . GLY A 1 168 ? -7.581 3.822 10.133 1.00 95.00 168 GLY A O 1
ATOM 1276 N N . PRO A 1 169 ? -5.332 3.576 10.286 1.00 92.75 169 PRO A N 1
ATOM 1277 C CA . PRO A 1 169 ? -5.057 5.005 10.385 1.00 92.75 169 PRO A CA 1
ATOM 1278 C C . PRO A 1 169 ? -5.574 5.786 9.171 1.00 92.75 169 PRO A C 1
ATOM 1280 O O . PRO A 1 169 ? -6.203 6.828 9.343 1.00 92.75 169 PRO A O 1
ATOM 1283 N N . GLY A 1 170 ? -5.391 5.255 7.955 1.00 93.00 170 GLY A N 1
ATOM 1284 C CA . GLY A 1 170 ? -5.901 5.864 6.725 1.00 93.00 170 GLY A CA 1
ATOM 1285 C C . GLY A 1 170 ? -7.429 5.972 6.701 1.00 93.00 170 GLY A C 1
ATOM 1286 O O . GLY A 1 170 ? -7.967 7.033 6.400 1.00 93.00 170 GLY A O 1
ATOM 1287 N N . MET A 1 171 ? -8.145 4.914 7.093 1.00 94.69 171 MET A N 1
ATOM 1288 C CA . MET A 1 171 ? -9.609 4.936 7.196 1.00 94.69 171 MET A CA 1
ATOM 1289 C C . MET A 1 171 ? -10.084 5.956 8.239 1.00 94.69 171 MET A C 1
ATOM 1291 O O . MET A 1 171 ? -11.008 6.722 7.971 1.00 94.69 171 MET A O 1
ATOM 1295 N N . SER A 1 172 ? -9.421 6.009 9.399 1.00 93.19 172 SER A N 1
ATOM 1296 C CA . SER A 1 172 ? -9.754 6.959 10.470 1.00 93.19 172 SER A CA 1
ATOM 1297 C C . SER A 1 172 ? -9.570 8.407 10.010 1.00 93.19 172 SER A C 1
ATOM 1299 O O . SER A 1 172 ? -10.426 9.247 10.276 1.00 93.19 172 SER A O 1
ATOM 1301 N N . MET A 1 173 ? -8.491 8.684 9.269 1.00 92.50 173 MET A N 1
ATOM 1302 C CA . MET A 1 173 ? -8.221 9.992 8.667 1.00 92.50 173 MET A CA 1
ATOM 1303 C C . MET A 1 173 ? -9.334 10.407 7.700 1.00 92.50 173 MET A C 1
ATOM 1305 O O . MET A 1 173 ? -9.836 11.525 7.786 1.00 92.50 173 MET A O 1
ATOM 1309 N N . VAL A 1 174 ? -9.761 9.498 6.816 1.00 92.44 174 VAL A N 1
ATOM 1310 C CA . VAL A 1 174 ? -10.866 9.759 5.884 1.00 92.44 174 VAL A CA 1
ATOM 1311 C C . VAL A 1 174 ? -12.163 10.027 6.649 1.00 92.44 174 VAL A C 1
ATOM 1313 O O . VAL A 1 174 ? -12.827 11.025 6.392 1.00 92.44 174 VAL A O 1
ATOM 1316 N N . ALA A 1 175 ? -12.515 9.189 7.626 1.00 93.31 175 ALA A N 1
ATOM 1317 C CA . ALA A 1 175 ? -13.736 9.366 8.409 1.00 93.31 175 ALA A CA 1
ATOM 1318 C C . ALA A 1 175 ? -13.780 10.730 9.125 1.00 93.31 175 ALA A C 1
ATOM 1320 O O . ALA A 1 175 ? -14.790 11.431 9.056 1.00 93.31 175 ALA A O 1
ATOM 1321 N N . GLN A 1 176 ? -12.673 11.141 9.747 1.00 91.44 176 GLN A N 1
ATOM 1322 C CA . GLN A 1 176 ? -12.567 12.449 10.398 1.00 91.44 176 GLN A CA 1
ATOM 1323 C C . GLN A 1 176 ? -12.687 13.605 9.403 1.00 91.44 176 GLN A C 1
ATOM 1325 O O . GLN A 1 176 ? -13.371 14.584 9.695 1.00 91.44 176 GLN A O 1
ATOM 1330 N N . ALA A 1 177 ? -12.083 13.490 8.215 1.00 92.94 177 ALA A N 1
ATOM 1331 C CA . ALA A 1 177 ? -12.201 14.507 7.171 1.00 92.94 177 ALA A CA 1
ATOM 1332 C C . ALA A 1 177 ? -13.662 14.706 6.729 1.00 92.94 177 ALA A C 1
ATOM 1334 O O . ALA A 1 177 ? -14.096 15.830 6.500 1.00 92.94 177 ALA A O 1
ATOM 1335 N N . PHE A 1 178 ? -14.451 13.629 6.690 1.00 93.38 178 PHE A N 1
ATOM 1336 C CA . PHE A 1 178 ? -15.895 13.680 6.431 1.00 93.38 178 PHE A CA 1
ATOM 1337 C C . PHE A 1 178 ? -16.749 14.072 7.655 1.00 93.38 178 PHE A C 1
ATOM 1339 O O . PHE A 1 178 ? -17.975 14.070 7.566 1.00 93.38 178 PHE A O 1
ATOM 1346 N N . GLY A 1 179 ? -16.132 14.434 8.784 1.00 92.38 179 GLY A N 1
ATOM 1347 C CA . GLY A 1 179 ? -16.826 14.915 9.980 1.00 92.38 179 GLY A CA 1
ATOM 1348 C C . GLY A 1 179 ? -17.422 13.819 10.868 1.00 92.38 179 GLY A C 1
ATOM 1349 O O . GLY A 1 179 ? -18.254 14.121 11.723 1.00 92.38 179 GLY A O 1
ATOM 1350 N N . TYR A 1 180 ? -17.024 12.555 10.694 1.00 93.06 180 TYR A N 1
ATOM 1351 C CA . TYR A 1 180 ? -17.468 11.472 11.572 1.00 93.06 180 TYR A CA 1
ATOM 1352 C C . TYR A 1 180 ? -16.696 11.472 12.898 1.00 93.06 180 TYR A C 1
ATOM 1354 O O . TYR A 1 180 ? -15.465 11.510 12.917 1.00 93.06 180 TYR A O 1
ATOM 1362 N N . ASP A 1 181 ? -17.428 11.371 14.011 1.00 87.88 181 ASP A N 1
ATOM 1363 C CA . ASP A 1 181 ? -16.854 11.257 15.355 1.00 87.88 181 ASP A CA 1
ATOM 1364 C C . ASP A 1 181 ? -16.251 9.864 15.573 1.00 87.88 181 ASP A C 1
ATOM 1366 O O . ASP A 1 181 ? -16.940 8.841 15.464 1.00 87.88 181 ASP A O 1
ATOM 1370 N N . SER A 1 182 ? -14.969 9.827 15.932 1.00 82.50 182 SER A N 1
ATOM 1371 C CA . SER A 1 182 ? -14.248 8.591 16.213 1.00 82.50 182 SER A CA 1
ATOM 1372 C C . SER A 1 182 ? -14.718 7.877 17.482 1.00 82.50 182 SER A C 1
ATOM 1374 O O . SER A 1 182 ? -14.426 6.697 17.627 1.00 82.50 182 SER A O 1
ATOM 1376 N N . ASN A 1 183 ? -15.487 8.530 18.362 1.00 89.00 183 ASN A N 1
ATOM 1377 C CA . ASN A 1 183 ? -16.107 7.906 19.541 1.00 89.00 183 ASN A CA 1
ATOM 1378 C C . ASN A 1 183 ? -17.431 7.181 19.231 1.00 89.00 183 ASN A C 1
ATOM 1380 O O . ASN A 1 183 ? -18.074 6.608 20.119 1.00 89.00 183 ASN A O 1
ATOM 1384 N N . SER A 1 184 ? -17.871 7.198 17.972 1.00 93.38 184 SER A N 1
ATOM 1385 C CA . SER A 1 184 ? -19.111 6.548 17.550 1.00 93.38 184 SER A CA 1
ATOM 1386 C C . SER A 1 184 ? -18.954 5.030 17.342 1.00 93.38 184 SER A C 1
ATOM 1388 O O . SER A 1 184 ? -17.880 4.439 17.517 1.00 93.38 184 SER A O 1
ATOM 1390 N N . VAL A 1 185 ? -20.070 4.363 17.026 1.00 95.56 185 VAL A N 1
ATOM 1391 C CA . VAL A 1 185 ? -20.090 2.924 16.728 1.00 95.56 185 VAL A CA 1
ATOM 1392 C C . VAL A 1 185 ? -19.824 2.710 15.240 1.00 95.56 185 VAL A C 1
ATOM 1394 O O . VAL A 1 185 ? -20.635 3.118 14.412 1.00 95.56 185 VAL A O 1
ATOM 1397 N N . LEU A 1 186 ? -18.741 2.010 14.905 1.00 95.75 186 LEU A N 1
ATOM 1398 C CA . LEU A 1 186 ? -18.436 1.602 13.537 1.00 95.75 186 LEU A CA 1
ATOM 1399 C C . LEU A 1 186 ? -18.971 0.193 13.259 1.00 95.75 186 LEU A C 1
ATOM 1401 O O . LEU A 1 186 ? -18.579 -0.786 13.901 1.00 95.75 186 LEU A O 1
ATOM 1405 N N . GLY A 1 187 ? -19.858 0.101 12.269 1.00 95.81 187 GLY A N 1
ATOM 1406 C CA . GLY A 1 187 ? -20.314 -1.164 11.702 1.00 95.81 187 GLY A CA 1
ATOM 1407 C C . GLY A 1 187 ? -19.284 -1.730 10.722 1.00 95.81 187 GLY A C 1
ATOM 1408 O O . GLY A 1 187 ? -18.928 -1.053 9.762 1.00 95.81 187 GLY A O 1
ATOM 1409 N N . ILE A 1 188 ? -18.827 -2.967 10.926 1.00 95.62 188 ILE A N 1
ATOM 1410 C CA . ILE A 1 188 ? -17.860 -3.633 10.036 1.00 95.62 188 ILE A CA 1
ATOM 1411 C C . ILE A 1 188 ? -18.467 -4.908 9.448 1.00 95.62 188 ILE A C 1
ATOM 1413 O O . ILE A 1 188 ? -19.052 -5.722 10.162 1.00 95.62 188 ILE A O 1
ATOM 1417 N N . THR A 1 189 ? -18.288 -5.109 8.140 1.00 95.25 189 THR A N 1
ATOM 1418 C CA . THR A 1 189 ? -18.585 -6.380 7.465 1.00 95.25 189 THR A CA 1
ATOM 1419 C C . THR A 1 189 ? -17.274 -7.054 7.064 1.00 95.25 189 THR A C 1
ATOM 1421 O O . THR A 1 189 ? -16.524 -6.524 6.248 1.00 95.25 189 THR A O 1
ATOM 1424 N N . GLY A 1 190 ? -17.002 -8.229 7.635 1.00 92.56 190 GLY A N 1
ATOM 1425 C CA . GLY A 1 190 ? -15.769 -8.997 7.448 1.00 92.56 190 GLY A CA 1
ATOM 1426 C C . GLY A 1 190 ? -14.826 -8.982 8.658 1.00 92.56 190 GLY A C 1
ATOM 1427 O O . GLY A 1 190 ? -14.915 -8.124 9.528 1.00 92.56 190 GLY A O 1
ATOM 1428 N N . GLY A 1 191 ? -13.898 -9.944 8.676 1.00 92.06 191 GLY A N 1
ATOM 1429 C CA . GLY A 1 191 ? -12.881 -10.140 9.724 1.00 92.06 191 GLY A CA 1
ATOM 1430 C C . GLY A 1 191 ? -11.479 -10.396 9.155 1.00 92.06 191 GLY A C 1
ATOM 1431 O O . GLY A 1 191 ? -10.667 -11.111 9.736 1.00 92.06 191 GLY A O 1
ATOM 1432 N N . GLY A 1 192 ? -11.205 -9.899 7.943 1.00 92.12 192 GLY A N 1
ATOM 1433 C CA . GLY A 1 192 ? -9.881 -9.974 7.310 1.00 92.12 192 GLY A CA 1
ATOM 1434 C C . GLY A 1 192 ? -8.883 -8.958 7.881 1.00 92.12 192 GLY A C 1
ATOM 1435 O O . GLY A 1 192 ? -9.229 -8.174 8.760 1.00 92.12 192 GLY A O 1
ATOM 1436 N N . GLY A 1 193 ? -7.657 -8.927 7.340 1.00 92.31 193 GLY A N 1
ATOM 1437 C CA . GLY A 1 193 ? -6.604 -8.002 7.797 1.00 92.31 193 GLY A CA 1
ATOM 1438 C C . GLY A 1 193 ? -7.059 -6.538 7.813 1.00 92.31 193 GLY A C 1
ATOM 1439 O O . GLY A 1 193 ? -7.016 -5.898 8.857 1.00 92.31 193 GLY A O 1
ATOM 1440 N N . THR A 1 194 ? -7.635 -6.050 6.707 1.00 93.94 194 THR A N 1
ATOM 1441 C CA . THR A 1 194 ? -8.169 -4.678 6.631 1.00 93.94 194 THR A CA 1
ATOM 1442 C C . THR A 1 194 ? -9.206 -4.395 7.725 1.00 93.94 194 THR A C 1
ATOM 1444 O O . THR A 1 194 ? -9.137 -3.359 8.374 1.00 93.94 194 THR A O 1
ATOM 1447 N N . ALA A 1 195 ? -10.140 -5.323 7.968 1.00 95.12 195 ALA A N 1
ATOM 1448 C CA . ALA A 1 195 ? -11.175 -5.159 8.990 1.00 95.12 195 ALA A CA 1
ATOM 1449 C C . ALA A 1 195 ? -10.572 -5.058 10.399 1.00 95.12 195 ALA A C 1
ATOM 1451 O O . ALA A 1 195 ? -10.963 -4.177 11.160 1.00 95.12 195 ALA A O 1
ATOM 1452 N N . ARG A 1 196 ? -9.578 -5.898 10.719 1.00 95.12 196 ARG A N 1
ATOM 1453 C CA . ARG A 1 196 ? -8.855 -5.839 12.000 1.00 95.12 196 ARG A CA 1
ATOM 1454 C C . ARG A 1 196 ? -8.069 -4.542 12.166 1.00 95.12 196 ARG A C 1
ATOM 1456 O O . ARG A 1 196 ? -8.120 -3.938 13.231 1.00 95.12 196 ARG A O 1
ATOM 1463 N N . SER A 1 197 ? -7.400 -4.080 11.110 1.00 95.38 197 SER A N 1
ATOM 1464 C CA . SER A 1 197 ? -6.680 -2.801 11.113 1.00 95.38 197 SER A CA 1
ATOM 1465 C C . SER A 1 197 ? -7.601 -1.610 11.370 1.00 95.38 197 SER A C 1
ATOM 1467 O O . SER A 1 197 ? -7.331 -0.790 12.251 1.00 95.38 197 SER A O 1
ATOM 1469 N N . VAL A 1 198 ? -8.736 -1.555 10.671 1.00 96.00 198 VAL A N 1
ATOM 1470 C CA . VAL A 1 198 ? -9.754 -0.517 10.869 1.00 96.00 198 VAL A CA 1
ATOM 1471 C C . VAL A 1 198 ? -10.352 -0.588 12.272 1.00 96.00 198 VAL A C 1
ATOM 1473 O O . VAL A 1 198 ? -10.413 0.436 12.948 1.00 96.00 198 VAL A O 1
ATOM 1476 N N . ALA A 1 199 ? -10.736 -1.779 12.738 1.00 95.69 199 ALA A N 1
ATOM 1477 C CA . ALA A 1 199 ? -11.291 -1.964 14.074 1.00 95.69 199 ALA A CA 1
ATOM 1478 C C . ALA A 1 199 ? -10.328 -1.488 15.169 1.00 95.69 199 ALA A C 1
ATOM 1480 O O . ALA A 1 199 ? -10.721 -0.716 16.040 1.00 95.69 199 ALA A O 1
ATOM 1481 N N . ALA A 1 200 ? -9.058 -1.890 15.089 1.00 95.12 200 ALA A N 1
ATOM 1482 C CA . ALA A 1 200 ? -8.045 -1.510 16.063 1.00 95.12 200 ALA A CA 1
ATOM 1483 C C . ALA A 1 200 ? -7.795 0.005 16.087 1.00 95.12 200 ALA A C 1
ATOM 1485 O O . ALA A 1 200 ? -7.743 0.601 17.163 1.00 95.12 200 ALA A O 1
ATOM 1486 N N . SER A 1 201 ? -7.680 0.642 14.915 1.00 94.81 201 SER A N 1
ATOM 1487 C CA . SER A 1 201 ? -7.496 2.096 14.826 1.00 94.81 201 SER A CA 1
ATOM 1488 C C . SER A 1 201 ? -8.706 2.859 15.368 1.00 94.81 201 SER A C 1
ATOM 1490 O O . SER A 1 201 ? -8.552 3.810 16.131 1.00 94.81 201 SER A O 1
ATOM 1492 N N . TRP A 1 202 ? -9.918 2.419 15.025 1.00 95.81 202 TRP A N 1
ATOM 1493 C CA . TRP A 1 202 ? -11.150 3.057 15.480 1.00 95.81 202 TRP A CA 1
ATOM 1494 C C . TRP A 1 202 ? -11.340 2.927 16.996 1.00 95.81 202 TRP A C 1
ATOM 1496 O O . TRP A 1 202 ? -11.621 3.915 17.671 1.00 95.81 202 TRP A O 1
ATOM 1506 N N . SER A 1 203 ? -11.097 1.738 17.557 1.00 95.00 203 SER A N 1
ATOM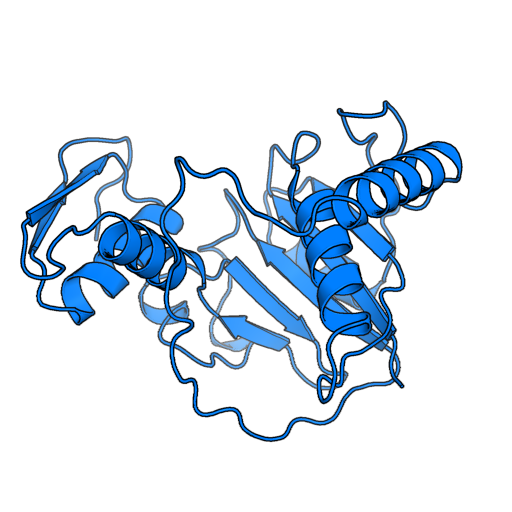 1507 C CA . SER A 1 203 ? -11.132 1.518 19.007 1.00 95.00 203 SER A CA 1
ATOM 1508 C C . SER A 1 203 ? -10.065 2.308 19.758 1.00 95.00 203 SER A C 1
ATOM 1510 O O . SER A 1 203 ? -10.349 2.847 20.826 1.00 95.00 203 SER A O 1
ATOM 1512 N N . ARG A 1 204 ? -8.859 2.453 19.193 1.00 93.12 204 ARG A N 1
ATOM 1513 C CA . ARG A 1 204 ? -7.806 3.303 19.771 1.00 93.12 204 ARG A CA 1
ATOM 1514 C C . ARG A 1 204 ? -8.224 4.774 19.858 1.00 93.12 204 ARG A C 1
ATOM 1516 O O . ARG A 1 204 ? -7.789 5.464 20.774 1.00 93.12 204 ARG A O 1
ATOM 1523 N N . ASN A 1 205 ? -9.091 5.227 18.955 1.00 92.75 205 ASN A N 1
ATOM 1524 C CA . ASN A 1 205 ? -9.645 6.581 18.951 1.00 92.75 205 ASN A CA 1
ATOM 1525 C C . ASN A 1 205 ? -10.911 6.736 19.823 1.00 92.75 205 ASN A C 1
ATOM 1527 O O . ASN A 1 205 ? -11.607 7.742 19.690 1.00 92.75 205 ASN A O 1
ATOM 1531 N N . GLY A 1 206 ? -11.218 5.759 20.689 1.00 94.38 206 GLY A N 1
ATOM 1532 C CA . GLY A 1 206 ? -12.358 5.784 21.619 1.00 94.38 206 GLY A CA 1
ATOM 1533 C C . GLY A 1 206 ? -13.656 5.181 21.069 1.00 94.38 206 GLY A C 1
ATOM 1534 O O . GLY A 1 206 ? -14.654 5.088 21.786 1.00 94.38 206 GLY A O 1
ATOM 1535 N N . GLY A 1 207 ? -13.653 4.737 19.813 1.00 95.75 207 GLY A N 1
ATOM 1536 C CA . GLY A 1 207 ? -14.824 4.192 19.142 1.00 95.75 207 GLY A CA 1
ATOM 1537 C C . GLY A 1 207 ? -15.177 2.765 19.547 1.00 95.75 207 GLY A C 1
ATOM 1538 O O . GLY A 1 207 ? -14.353 1.977 20.014 1.00 95.75 207 GLY A O 1
ATOM 1539 N N . ARG A 1 208 ? -16.434 2.388 19.307 1.00 96.25 208 ARG A N 1
ATOM 1540 C CA . ARG A 1 208 ? -16.923 1.016 19.518 1.00 96.25 208 ARG A CA 1
ATOM 1541 C C . ARG A 1 208 ? -17.110 0.309 18.185 1.00 96.25 208 ARG A C 1
ATOM 1543 O O . ARG A 1 208 ? -17.501 0.933 17.206 1.00 96.25 208 ARG A O 1
ATOM 1550 N N . ILE A 1 209 ? -16.886 -1.001 18.157 1.00 96.25 209 ILE A N 1
ATOM 1551 C CA . ILE A 1 209 ? -17.050 -1.812 16.947 1.00 96.25 209 ILE A CA 1
ATOM 1552 C C . ILE A 1 209 ? -18.289 -2.686 17.064 1.00 96.25 209 ILE A C 1
ATOM 1554 O O . ILE A 1 209 ? -18.531 -3.315 18.095 1.00 96.25 209 ILE A O 1
ATOM 1558 N N . LYS A 1 210 ? -19.059 -2.760 15.979 1.00 95.88 210 LYS A N 1
ATOM 1559 C CA . LYS A 1 210 ? -20.108 -3.758 15.803 1.00 95.88 210 LYS A CA 1
ATOM 1560 C C . LYS A 1 210 ? -19.861 -4.503 14.501 1.00 95.88 210 LYS A C 1
ATOM 1562 O O . LYS A 1 210 ? -19.998 -3.937 13.422 1.00 95.88 210 LYS A O 1
ATOM 1567 N N . GLN A 1 211 ? -19.527 -5.786 14.588 1.00 95.44 211 GLN A N 1
ATOM 1568 C CA . GLN A 1 211 ? -19.512 -6.618 13.392 1.00 95.44 211 GLN A CA 1
ATOM 1569 C C . GLN A 1 211 ? -20.956 -6.901 12.950 1.00 95.44 211 GLN A C 1
ATOM 1571 O O . GLN A 1 211 ? -21.763 -7.402 13.736 1.00 95.44 211 GLN A O 1
ATOM 1576 N N . SER A 1 212 ? -21.269 -6.562 11.700 1.00 93.12 212 SER A N 1
ATOM 1577 C CA . SER A 1 212 ? -22.594 -6.730 11.086 1.00 93.12 212 SER A CA 1
ATOM 1578 C C . SER A 1 212 ? -22.688 -7.979 10.202 1.00 93.12 212 SER A C 1
ATOM 1580 O O . SER A 1 212 ? -23.790 -8.405 9.871 1.00 93.12 212 SER A O 1
ATOM 1582 N N . GLY A 1 213 ? -21.555 -8.582 9.823 1.00 91.62 213 GLY A N 1
ATOM 1583 C CA . GLY A 1 213 ? -21.517 -9.812 9.027 1.00 91.62 213 GLY A CA 1
ATOM 1584 C C . GLY A 1 213 ? -20.128 -10.153 8.481 1.00 91.62 213 GLY A C 1
ATOM 1585 O O . GLY A 1 213 ? -19.113 -9.609 8.928 1.00 91.62 213 GLY A O 1
ATOM 1586 N N . GLY A 1 214 ? -20.098 -11.034 7.478 1.00 89.81 214 GLY A N 1
ATOM 1587 C CA . GLY A 1 214 ? -18.902 -11.453 6.742 1.00 89.81 214 GLY A CA 1
ATOM 1588 C C . GLY A 1 214 ? -18.458 -12.893 7.024 1.00 89.81 214 GLY A C 1
ATOM 1589 O O . GLY A 1 214 ? -18.901 -13.525 7.974 1.00 89.81 214 GLY A O 1
ATOM 1590 N N . ASN A 1 215 ? -17.548 -13.402 6.188 1.00 88.31 215 ASN A N 1
ATOM 1591 C CA . ASN A 1 215 ? -17.115 -14.811 6.210 1.00 88.31 215 ASN A CA 1
ATOM 1592 C C . ASN A 1 215 ? -16.124 -15.155 7.338 1.00 88.31 215 ASN A C 1
ATOM 1594 O O . ASN A 1 215 ? -15.734 -16.309 7.485 1.00 88.31 215 ASN A O 1
ATOM 1598 N N . ARG A 1 216 ? -15.643 -14.153 8.079 1.00 88.25 216 ARG A N 1
ATOM 1599 C CA . ARG A 1 216 ? -14.677 -14.299 9.176 1.00 88.25 216 ARG A CA 1
ATOM 1600 C C . ARG A 1 216 ? -15.105 -13.407 10.326 1.00 88.25 216 ARG A C 1
ATOM 1602 O O . ARG A 1 216 ? -15.524 -12.276 10.073 1.00 88.25 216 ARG A O 1
ATOM 1609 N N . LEU A 1 217 ? -14.972 -13.904 11.548 1.00 90.00 217 LEU A N 1
ATOM 1610 C CA . LEU A 1 217 ? -15.184 -13.113 12.753 1.00 90.00 217 LEU A CA 1
ATOM 1611 C C . LEU A 1 217 ? -14.032 -12.125 12.952 1.00 90.00 217 LEU A C 1
ATOM 1613 O O . LEU A 1 217 ? -12.908 -12.345 12.494 1.00 90.00 217 LEU A O 1
ATOM 1617 N N . LEU A 1 218 ? -14.365 -10.992 13.555 1.00 88.00 218 LEU A N 1
ATOM 1618 C CA . LEU A 1 218 ? -13.409 -10.007 14.021 1.00 88.00 218 LEU A CA 1
ATOM 1619 C C . LEU A 1 218 ? -12.961 -10.429 15.428 1.00 88.00 218 LEU A C 1
ATOM 1621 O O . LEU A 1 218 ? -13.629 -10.095 16.404 1.00 88.00 218 LEU A O 1
ATOM 1625 N N . ASP A 1 219 ? -11.876 -11.200 15.487 1.00 70.12 219 ASP A N 1
ATOM 1626 C CA . ASP A 1 219 ? -11.230 -11.656 16.727 1.00 70.12 219 ASP A CA 1
ATOM 1627 C C . ASP A 1 219 ? -10.099 -10.711 17.162 1.00 70.12 219 ASP A C 1
ATOM 1629 O O . ASP A 1 219 ? -9.395 -10.181 16.261 1.00 70.12 219 ASP A O 1
#

Sequence (219 aa):
MGKVRHGVAGYPIEHSLSPVLTAIVHAHLSRTENVELPGLKGVVVIPTDGVENALAWGYAGSLPSPPDWDLVGSPLGKFRANTLLERAVNVSMEHVEGDNRLPNAPLPKTDSSSHRFADDEVWLSLTAPLKHQLSAAAVKCIDNAMDIRSVNTLRWDGISWWAASSDGPGMSMVAQAFGYDSNSVLGITGGGGTARSVAASWSRNGGRIKQSGGNRLLD

pLDDT: mean 91.29, std 6.81, range [66.5, 97.81]

Foldseek 3Di:
DAEEEEEEEEPPWLADCVQLVVLLVQVVQVPDPPRDDHHYPWYFYHYDQEVVSVVVCQVVVDDPDGAQRPVQRHGTVDPRNVVVSVVSSVVSVVDPDDDPVAFDFDDDDDPDDDDDADNYKYKYFYDPPYQQNDDPVQAAEPDCSNVLSGWGIWMDRVPGIYTYDDLQVVVVRRCVRVVHQLLEEDEDEAQHNSRSSNCVSSVVSNHHYDHPYYPDDND